Protein AF-A0A496UIC0-F1 (afdb_monomer)

Structure (mmCIF, N/CA/C/O backbone):
data_AF-A0A496UIC0-F1
#
_entry.id   AF-A0A496UIC0-F1
#
loop_
_atom_site.group_PDB
_atom_site.id
_atom_site.type_symbol
_atom_site.label_atom_id
_atom_site.label_alt_id
_atom_site.label_comp_id
_atom_site.label_asym_id
_atom_site.label_entity_id
_atom_site.label_seq_id
_atom_site.pdbx_PDB_ins_code
_atom_site.Cartn_x
_atom_site.Cartn_y
_atom_site.Cartn_z
_atom_site.occupancy
_atom_site.B_iso_or_equiv
_atom_site.auth_seq_id
_atom_site.auth_comp_id
_atom_site.auth_asym_id
_atom_site.auth_atom_id
_atom_site.pdbx_PDB_model_num
ATOM 1 N N . MET A 1 1 ? -69.329 34.089 -49.902 1.00 51.03 1 MET A N 1
ATOM 2 C CA . MET A 1 1 ? -68.877 34.609 -48.592 1.00 51.03 1 MET A CA 1
ATOM 3 C C . MET A 1 1 ? -69.080 33.497 -47.565 1.00 51.03 1 MET A C 1
ATOM 5 O O . MET A 1 1 ? -70.114 33.441 -46.921 1.00 51.03 1 MET A O 1
ATOM 9 N N . ALA A 1 2 ? -68.171 32.518 -47.532 1.00 53.62 2 ALA A N 1
ATOM 10 C CA . ALA A 1 2 ? -68.305 31.305 -46.720 1.00 53.62 2 ALA A CA 1
ATOM 11 C C . ALA A 1 2 ? -66.927 30.652 -46.528 1.00 53.62 2 ALA A C 1
ATOM 13 O O . ALA A 1 2 ? -66.589 29.725 -47.247 1.00 53.62 2 ALA A O 1
ATOM 14 N N . THR A 1 3 ? -66.120 31.168 -45.599 1.00 54.91 3 THR A N 1
ATOM 15 C CA . THR A 1 3 ? -64.857 30.544 -45.150 1.00 54.91 3 THR A CA 1
ATOM 16 C C . THR A 1 3 ? -64.401 31.169 -43.823 1.00 54.91 3 THR A C 1
ATOM 18 O O . THR A 1 3 ? -63.371 31.828 -43.763 1.00 54.91 3 THR A O 1
ATOM 21 N N . LYS A 1 4 ? -65.172 31.020 -42.734 1.00 54.34 4 LYS A N 1
ATOM 22 C CA . LYS A 1 4 ? -64.722 31.419 -41.377 1.00 54.34 4 LYS A CA 1
ATOM 23 C C . LYS A 1 4 ? -65.287 30.543 -40.246 1.00 54.34 4 LYS A C 1
ATOM 25 O O . LYS A 1 4 ? -65.711 31.064 -39.224 1.00 54.34 4 LYS A O 1
ATOM 30 N N . LEU A 1 5 ? -65.296 29.217 -40.403 1.00 53.91 5 LEU A N 1
ATOM 31 C CA . LEU A 1 5 ? -65.715 28.310 -39.314 1.00 53.91 5 LEU A CA 1
ATOM 32 C C . LEU A 1 5 ? -64.767 27.132 -39.026 1.00 53.91 5 LEU A C 1
ATOM 34 O O . LEU A 1 5 ? -64.942 26.475 -38.009 1.00 53.91 5 LEU A O 1
ATOM 38 N N . SER A 1 6 ? -63.718 26.891 -39.824 1.00 56.97 6 SER A N 1
ATOM 39 C CA . SER A 1 6 ? -62.803 25.755 -39.589 1.00 56.97 6 SER A CA 1
ATOM 40 C C . SER A 1 6 ? -61.665 26.037 -38.600 1.00 56.97 6 SER A C 1
ATOM 42 O O . SER A 1 6 ? -61.148 25.107 -37.991 1.00 56.97 6 SER A O 1
ATOM 44 N N . GLY A 1 7 ? -61.280 27.302 -38.399 1.00 52.16 7 GLY A N 1
ATOM 45 C CA . GLY A 1 7 ? -60.163 27.650 -37.510 1.00 52.16 7 GLY A CA 1
ATOM 46 C C . GLY A 1 7 ? -60.488 27.512 -36.020 1.00 52.16 7 GLY A C 1
ATOM 47 O O . GLY A 1 7 ? -59.628 27.126 -35.238 1.00 52.16 7 GLY A O 1
ATOM 48 N N . LEU A 1 8 ? -61.736 27.779 -35.616 1.00 53.50 8 LEU A N 1
ATOM 49 C CA . LEU A 1 8 ? -62.108 27.838 -34.197 1.00 53.50 8 LEU A CA 1
ATOM 50 C C . LEU A 1 8 ? -62.165 26.448 -33.532 1.00 53.50 8 LEU A C 1
ATOM 52 O O . LEU A 1 8 ? -61.865 26.327 -32.348 1.00 53.50 8 LEU A O 1
ATOM 56 N N . MET A 1 9 ? -62.479 25.386 -34.284 1.00 57.47 9 MET A N 1
ATOM 57 C CA . MET A 1 9 ? -62.513 24.018 -33.740 1.00 57.47 9 MET A CA 1
ATOM 58 C C . MET A 1 9 ? -61.119 23.449 -33.440 1.00 57.47 9 MET A C 1
ATOM 60 O O . MET A 1 9 ? -60.984 22.646 -32.520 1.00 57.47 9 MET A O 1
ATOM 64 N N . TRP A 1 10 ? -60.076 23.884 -34.155 1.00 53.62 10 TRP A N 1
ATOM 65 C CA . TRP A 1 10 ? -58.711 23.393 -33.932 1.00 53.62 10 TRP A CA 1
ATOM 66 C C . TRP A 1 10 ? -58.111 23.897 -32.610 1.00 53.62 10 TRP A C 1
ATOM 68 O O . TRP A 1 10 ? -57.453 23.139 -31.899 1.00 53.62 10 TRP A O 1
ATOM 78 N N . PHE A 1 11 ? -58.398 25.144 -32.223 1.00 57.31 11 PHE A N 1
ATOM 79 C CA . PHE A 1 11 ? -57.872 25.716 -30.976 1.00 57.31 11 PHE A CA 1
ATOM 80 C C . PHE A 1 11 ? -58.547 25.156 -29.716 1.00 57.31 11 PHE A C 1
ATOM 82 O O . PHE A 1 11 ? -57.884 24.994 -28.693 1.00 57.31 11 PHE A O 1
ATOM 89 N N . ILE A 1 12 ? -59.833 24.793 -29.787 1.00 62.75 12 ILE A N 1
ATOM 90 C CA . ILE A 1 12 ? -60.550 24.192 -28.648 1.00 62.75 12 ILE A CA 1
ATOM 91 C C . ILE A 1 12 ? -60.023 22.775 -28.357 1.00 62.75 12 ILE A C 1
ATOM 93 O O . ILE A 1 12 ? -59.851 22.410 -27.195 1.00 62.75 12 ILE A O 1
ATOM 97 N N . GLY A 1 13 ? -59.696 21.999 -29.398 1.00 59.41 13 GLY A N 1
ATOM 98 C CA . GLY A 1 13 ? -59.143 20.648 -29.242 1.00 59.41 13 GLY A CA 1
ATOM 99 C C . GLY A 1 13 ? -57.760 20.625 -28.582 1.00 59.41 13 GLY A C 1
ATOM 100 O O . GLY A 1 13 ? -57.528 19.833 -27.670 1.00 59.41 13 GLY A O 1
ATOM 101 N N . ILE A 1 14 ? -56.857 21.528 -28.985 1.00 65.56 14 ILE A N 1
ATOM 102 C CA . ILE A 1 14 ? -55.506 21.619 -28.401 1.00 65.56 14 ILE A CA 1
ATOM 103 C C . ILE A 1 14 ? -55.558 22.162 -26.964 1.00 65.56 14 ILE A C 1
ATOM 105 O O . ILE A 1 14 ? -54.842 21.667 -26.094 1.00 65.56 14 ILE A O 1
ATOM 109 N N . GLY A 1 15 ? -56.444 23.126 -26.685 1.00 58.00 15 GLY A N 1
ATOM 110 C CA . GLY A 1 15 ? -56.617 23.678 -25.338 1.00 58.00 15 GLY A CA 1
ATOM 111 C C . GLY A 1 15 ? -57.068 22.634 -24.309 1.00 58.00 15 GLY A C 1
ATOM 112 O O . GLY A 1 15 ? -56.543 22.599 -23.197 1.00 58.00 15 GLY A O 1
ATOM 113 N N . LEU A 1 16 ? -57.982 21.733 -24.684 1.00 63.59 16 LEU A N 1
ATOM 114 C CA . LEU A 1 16 ? -58.443 20.660 -23.793 1.00 63.59 16 LEU A CA 1
ATOM 115 C C . LEU A 1 16 ? -57.363 19.597 -23.529 1.00 63.59 16 LEU A C 1
ATOM 117 O O . LEU A 1 16 ? -57.276 19.081 -22.416 1.00 63.59 16 LEU A O 1
ATOM 121 N N . LEU A 1 17 ? -56.495 19.320 -24.507 1.00 60.72 17 LEU A N 1
ATOM 122 C CA . LEU A 1 17 ? -55.355 18.410 -24.339 1.00 60.72 17 LEU A CA 1
ATOM 123 C C . LEU A 1 17 ? -54.289 18.972 -23.382 1.00 60.72 17 LEU A C 1
ATOM 125 O O . LEU A 1 17 ? -53.772 18.234 -22.543 1.00 60.72 17 LEU A O 1
ATOM 129 N N . ALA A 1 18 ? -54.009 20.278 -23.445 1.00 60.22 18 ALA A N 1
ATOM 130 C CA . ALA A 1 18 ? -53.047 20.927 -22.551 1.00 60.22 18 ALA A CA 1
ATOM 131 C C . ALA A 1 18 ? -53.530 20.977 -21.087 1.00 60.22 18 ALA A C 1
ATOM 133 O O . ALA A 1 18 ? -52.742 20.757 -20.167 1.00 60.22 18 ALA A O 1
ATOM 134 N N . ILE A 1 19 ? -54.831 21.197 -20.855 1.00 62.75 19 ILE A N 1
ATOM 135 C CA . ILE A 1 19 ? -55.412 21.186 -19.499 1.00 62.75 19 ILE A CA 1
ATOM 136 C C . ILE A 1 19 ? -55.432 19.760 -18.922 1.00 62.75 19 ILE A C 1
ATOM 138 O O . ILE A 1 19 ? -55.142 19.571 -17.741 1.00 62.75 19 ILE A O 1
ATOM 142 N N . GL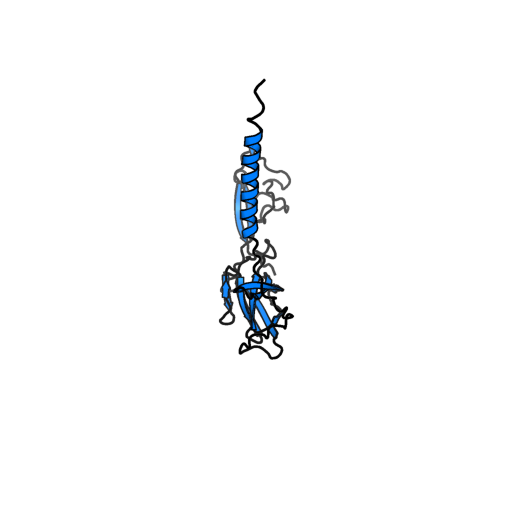Y A 1 20 ? -55.695 18.745 -19.755 1.00 59.03 20 GLY A N 1
ATOM 143 C CA . GLY A 1 20 ? -55.627 17.340 -19.345 1.00 59.03 20 GLY A CA 1
ATOM 144 C C . GLY A 1 20 ? -54.227 16.911 -18.891 1.00 59.03 20 GLY A C 1
ATOM 145 O O . GLY A 1 20 ? -54.098 16.239 -17.870 1.00 59.03 20 GLY A O 1
ATOM 146 N N . MET A 1 21 ? -53.168 17.347 -19.584 1.00 58.75 21 MET A N 1
ATOM 147 C CA . MET A 1 21 ? -51.788 17.018 -19.195 1.00 58.75 21 MET A CA 1
ATOM 148 C C . MET A 1 21 ? -51.336 17.716 -17.901 1.00 58.75 21 MET A C 1
ATOM 150 O O . MET A 1 21 ? -50.620 17.105 -17.108 1.00 58.75 21 MET A O 1
ATOM 154 N N . LEU A 1 22 ? -51.794 18.944 -17.632 1.00 58.38 22 LEU A N 1
ATOM 155 C CA . LEU A 1 22 ? -51.481 19.648 -16.380 1.00 58.38 22 LEU A CA 1
ATOM 156 C C . LEU A 1 22 ? -52.183 19.031 -15.158 1.00 58.38 22 LEU A C 1
ATOM 158 O O . LEU A 1 22 ? -51.602 18.991 -14.074 1.00 58.38 22 LEU A O 1
ATOM 162 N N . ALA A 1 23 ? -53.390 18.481 -15.326 1.00 59.00 23 ALA A N 1
ATOM 163 C CA . ALA A 1 23 ? -54.095 17.790 -14.245 1.00 59.00 23 ALA A CA 1
ATOM 164 C C . ALA A 1 23 ? -53.418 16.466 -13.835 1.00 59.00 23 ALA A C 1
ATOM 166 O O . ALA A 1 23 ? -53.450 16.102 -12.662 1.00 59.00 23 ALA A O 1
ATOM 167 N N . VAL A 1 24 ? -52.760 15.767 -14.771 1.00 58.34 24 VAL A N 1
ATOM 168 C CA . VAL A 1 24 ? -52.028 14.520 -14.472 1.00 58.34 24 VAL A CA 1
ATOM 169 C C . VAL A 1 24 ? -50.704 14.799 -13.745 1.00 58.34 24 VAL A C 1
ATOM 171 O O . VAL A 1 24 ? -50.311 14.016 -12.884 1.00 58.34 24 VAL A O 1
ATOM 174 N N . TRP A 1 25 ? -50.052 15.938 -14.003 1.00 55.66 25 TRP A N 1
ATOM 175 C CA . TRP A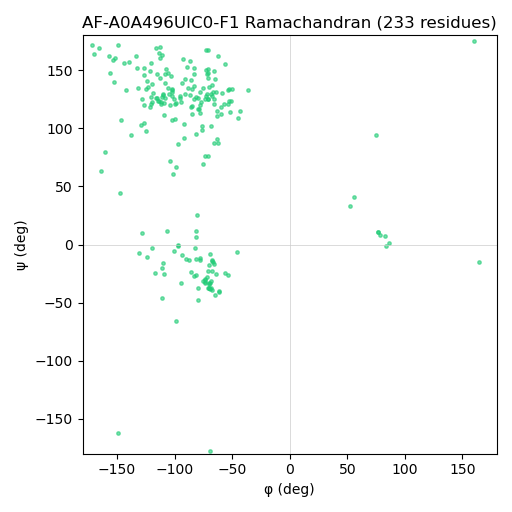 1 25 ? -48.832 16.334 -13.282 1.00 55.66 25 TRP A CA 1
ATOM 176 C C . TRP A 1 25 ? -49.094 16.809 -11.843 1.00 55.66 25 TRP A C 1
ATOM 178 O O . TRP A 1 25 ? -48.269 16.573 -10.963 1.00 55.66 25 TRP A O 1
ATOM 188 N N . GLY A 1 26 ? -50.255 17.414 -11.563 1.00 52.72 26 GLY A N 1
ATOM 189 C CA . GLY A 1 26 ? -50.599 17.896 -10.217 1.00 52.72 26 GLY A CA 1
ATOM 190 C C . GLY A 1 26 ? -50.878 16.799 -9.179 1.00 52.72 26 GLY A C 1
ATOM 191 O O . GLY A 1 26 ? -50.830 17.071 -7.983 1.00 52.72 26 GLY A O 1
ATOM 192 N N . ILE A 1 27 ? -51.149 15.559 -9.604 1.00 55.09 27 ILE A N 1
ATOM 193 C CA . ILE A 1 27 ? -51.498 14.449 -8.693 1.00 55.09 27 ILE A CA 1
ATOM 194 C C . ILE A 1 27 ? -50.249 13.709 -8.169 1.00 55.09 27 ILE A C 1
ATOM 196 O O . ILE A 1 27 ? -50.335 12.999 -7.170 1.00 55.09 27 ILE A O 1
ATOM 200 N N . PHE A 1 28 ? -49.068 13.925 -8.763 1.00 51.38 28 PHE A N 1
ATOM 201 C CA . PHE A 1 28 ? -47.821 13.271 -8.336 1.00 51.38 28 PHE A CA 1
ATOM 202 C C . PHE A 1 28 ? -46.928 14.106 -7.406 1.00 51.38 28 PHE A C 1
ATOM 204 O O . PHE A 1 28 ? -45.918 13.592 -6.934 1.00 51.38 28 PHE A O 1
ATOM 211 N N . ILE A 1 29 ? -47.313 15.337 -7.049 1.00 53.34 29 ILE A N 1
ATOM 212 C CA . ILE A 1 29 ? -46.628 16.120 -6.004 1.00 53.34 29 ILE A CA 1
ATOM 213 C C . ILE A 1 29 ? -47.440 16.039 -4.709 1.00 53.34 29 ILE A C 1
ATOM 215 O O . ILE A 1 29 ? -47.943 17.027 -4.181 1.00 53.34 29 ILE A O 1
ATOM 219 N N . LYS A 1 30 ? -47.613 14.822 -4.196 1.00 48.22 30 LYS A N 1
ATOM 220 C CA . LYS A 1 30 ? -47.858 14.651 -2.768 1.00 48.22 30 LYS A CA 1
ATOM 221 C C . LYS A 1 30 ? -46.479 14.463 -2.161 1.00 48.22 30 LYS A C 1
ATOM 223 O O . LYS A 1 30 ? -45.957 13.351 -2.166 1.00 48.22 30 LYS A O 1
ATOM 228 N N . GLU A 1 31 ? -45.859 15.565 -1.739 1.00 56.38 31 GLU A N 1
ATOM 229 C CA . GLU A 1 31 ? -44.641 15.484 -0.938 1.00 56.38 31 GLU A CA 1
ATOM 230 C C . GLU A 1 31 ? -44.932 14.525 0.223 1.00 56.38 31 GLU A C 1
ATOM 232 O O . GLU A 1 31 ? -45.936 14.713 0.926 1.00 56.38 31 GLU A O 1
ATOM 237 N N . PRO A 1 32 ? -44.150 13.446 0.405 1.00 51.81 32 PRO A N 1
ATOM 238 C CA . PRO A 1 32 ? -44.263 12.678 1.625 1.00 51.81 32 PRO A CA 1
ATOM 239 C C . PRO A 1 32 ? -44.002 13.663 2.760 1.00 51.81 32 PRO A C 1
ATOM 241 O O . PRO A 1 32 ? -42.953 14.303 2.799 1.00 51.81 32 PRO A O 1
ATOM 244 N N . SER A 1 33 ? -44.969 13.823 3.664 1.00 50.62 33 SER A N 1
ATOM 245 C CA . SER A 1 33 ? -44.723 14.502 4.927 1.00 50.62 33 SER A CA 1
ATOM 246 C C . SER A 1 33 ? -43.706 13.648 5.670 1.00 50.62 33 SER A C 1
ATOM 248 O O . SER A 1 33 ? -44.069 12.680 6.344 1.00 50.62 33 SER A O 1
ATOM 250 N N . VAL A 1 34 ? -42.426 13.946 5.466 1.00 51.75 34 VAL A N 1
ATOM 251 C CA . VAL A 1 34 ? -41.350 13.374 6.258 1.00 51.75 34 VAL A CA 1
ATOM 252 C C . VAL A 1 34 ? -41.660 13.815 7.687 1.00 51.75 34 VAL A C 1
ATOM 254 O O . VAL A 1 34 ? -41.785 15.023 7.922 1.00 51.75 34 VAL A O 1
ATOM 257 N N . PRO A 1 35 ? -41.905 12.885 8.627 1.00 55.72 35 PRO A N 1
ATOM 258 C CA . PRO A 1 35 ? -42.069 13.265 10.021 1.00 55.72 35 PRO A CA 1
ATOM 259 C C . PRO A 1 35 ? -40.842 14.086 10.399 1.00 55.72 35 PRO A C 1
ATOM 261 O O . PRO A 1 35 ? -39.732 13.707 10.030 1.00 55.72 35 PRO A O 1
ATOM 264 N N . ALA A 1 36 ? -41.057 15.230 11.053 1.00 49.00 36 ALA A N 1
ATOM 265 C CA . ALA A 1 36 ? -39.981 16.110 11.483 1.00 49.00 36 ALA A CA 1
ATOM 266 C C . ALA A 1 36 ? -38.885 15.256 12.127 1.00 49.00 36 ALA A C 1
ATOM 268 O O . ALA A 1 36 ? -39.097 14.676 13.195 1.00 49.00 36 ALA A O 1
ATOM 269 N N . GLN A 1 37 ? -37.752 15.119 11.434 1.00 42.62 37 GLN A N 1
ATOM 270 C CA . GLN A 1 37 ? -36.590 14.481 12.013 1.00 42.62 37 GLN A CA 1
ATOM 271 C C . GLN A 1 37 ? -36.199 15.373 13.178 1.00 42.62 37 GLN A C 1
ATOM 273 O O . GLN A 1 37 ? -35.885 16.553 13.009 1.00 42.62 37 GLN A O 1
ATOM 278 N N . VAL A 1 38 ? -36.312 14.816 14.380 1.00 40.22 38 VAL A N 1
ATOM 279 C CA . VAL A 1 38 ? -35.649 15.366 15.548 1.00 40.22 38 VAL A CA 1
ATOM 280 C C . VAL A 1 38 ? -34.196 15.519 15.123 1.00 40.22 38 VAL A C 1
ATOM 282 O O . VAL A 1 38 ? -33.546 14.526 14.809 1.00 40.22 38 VAL A O 1
ATOM 285 N N . ILE A 1 39 ? -33.710 16.758 15.043 1.00 40.47 39 ILE A N 1
ATOM 286 C CA . ILE A 1 39 ? -32.279 17.018 14.941 1.00 40.47 39 ILE A CA 1
ATOM 287 C C . ILE A 1 39 ? -31.719 16.545 16.277 1.00 40.47 39 ILE A C 1
ATOM 289 O O . ILE A 1 39 ? -31.668 17.295 17.251 1.00 40.47 39 ILE A O 1
ATOM 293 N N . VAL A 1 40 ? -31.388 15.258 16.349 1.00 43.66 40 VAL A N 1
ATOM 294 C CA . VAL A 1 40 ? -30.496 14.753 17.373 1.00 43.66 40 VAL A CA 1
ATOM 295 C C . VAL A 1 40 ? -29.166 15.377 16.991 1.00 43.66 40 VAL A C 1
ATOM 297 O O . VAL A 1 40 ? -28.538 15.007 16.002 1.00 43.66 40 VAL A O 1
ATOM 300 N N . GLN A 1 41 ? -28.815 16.437 17.718 1.00 47.38 41 GLN A N 1
ATOM 301 C CA . GLN A 1 41 ? -27.452 16.941 17.814 1.00 47.38 41 GLN A CA 1
ATOM 302 C C . GLN A 1 41 ? -26.512 15.729 17.795 1.00 47.38 41 GLN A C 1
ATOM 304 O O . GLN A 1 41 ? -26.835 14.778 18.507 1.00 47.38 41 GLN A O 1
ATOM 309 N N . PRO A 1 42 ? -25.425 15.709 17.000 1.00 46.81 42 PRO A N 1
ATOM 310 C CA . PRO A 1 42 ? -24.505 14.581 16.973 1.00 46.81 42 PRO A CA 1
ATOM 311 C C . PRO A 1 42 ? -23.893 14.442 18.369 1.00 46.81 42 PRO A C 1
ATOM 313 O O . PRO A 1 42 ? -22.885 15.057 18.704 1.00 46.81 42 PRO A O 1
ATOM 316 N N . GLY A 1 43 ? -24.583 13.698 19.227 1.00 42.59 43 GLY A N 1
ATOM 317 C CA . GLY A 1 43 ? -24.011 13.090 20.398 1.00 42.59 43 GLY A CA 1
ATOM 318 C C . GLY A 1 43 ? -23.041 12.085 19.831 1.00 42.59 43 GLY A C 1
ATOM 319 O O . GLY A 1 43 ? -23.448 11.254 19.016 1.00 42.59 43 GLY A O 1
ATOM 320 N N . GLY A 1 44 ? -21.765 12.238 20.187 1.00 42.41 44 GLY A N 1
ATOM 321 C CA . GLY A 1 44 ? -20.750 11.242 19.887 1.00 42.41 44 GLY A CA 1
ATOM 322 C C . GLY A 1 44 ? -21.353 9.881 20.181 1.00 42.41 44 GLY A C 1
ATOM 323 O O . GLY A 1 44 ? -21.786 9.638 21.309 1.00 42.41 44 GLY A O 1
ATOM 324 N N . GLY A 1 45 ? -21.511 9.072 19.133 1.00 40.84 45 GLY A N 1
ATOM 325 C CA . GLY A 1 45 ? -21.992 7.715 19.297 1.00 40.84 45 GLY A CA 1
ATOM 326 C C . GLY A 1 45 ? -21.102 7.072 20.345 1.00 40.84 45 GLY A C 1
ATOM 327 O O . GLY A 1 45 ? -19.878 7.117 20.210 1.00 40.84 45 GLY A O 1
ATOM 328 N N . GLU A 1 46 ? -21.702 6.569 21.424 1.00 46.31 46 GLU A N 1
ATOM 329 C CA . GLU A 1 46 ? -20.961 5.748 22.370 1.00 46.31 46 GLU A CA 1
ATOM 330 C C . GLU A 1 46 ? -20.315 4.634 21.551 1.00 46.31 46 GLU A C 1
ATOM 332 O O . GLU A 1 46 ? -21.005 3.908 20.826 1.00 46.31 46 GLU A O 1
ATOM 337 N N . ALA A 1 47 ? -18.981 4.572 21.604 1.00 50.22 47 ALA A N 1
ATOM 338 C CA . ALA A 1 47 ? -18.233 3.497 20.985 1.00 50.22 47 ALA A CA 1
ATOM 339 C C . ALA A 1 47 ? -18.872 2.176 21.442 1.00 50.22 47 ALA A C 1
ATOM 341 O O . ALA A 1 47 ? -19.193 2.039 22.631 1.00 50.22 47 ALA A O 1
ATOM 342 N N . PRO A 1 48 ? -19.127 1.221 20.532 1.00 51.62 48 PRO A N 1
ATOM 343 C CA . PRO A 1 48 ? -19.628 -0.078 20.949 1.00 51.62 48 PRO A CA 1
ATOM 344 C C . PRO A 1 48 ? -18.675 -0.616 22.019 1.00 51.62 48 PRO A C 1
ATOM 346 O O . PRO A 1 48 ? -17.459 -0.510 21.872 1.00 51.62 48 PRO A O 1
ATOM 349 N N . SER A 1 49 ? -19.212 -1.136 23.126 1.00 46.62 49 SER A N 1
ATOM 350 C CA . SER A 1 49 ? -18.399 -1.675 24.218 1.00 46.62 49 SER A CA 1
ATOM 351 C C . SER A 1 49 ? -17.750 -2.983 23.760 1.00 46.62 49 SER A C 1
ATOM 353 O O . SER A 1 49 ? -18.231 -4.076 24.073 1.00 46.62 49 SER A O 1
ATOM 355 N N . VAL A 1 50 ? -16.710 -2.875 22.938 1.00 59.97 50 VAL A N 1
ATOM 356 C CA . VAL A 1 50 ? -15.928 -4.013 22.481 1.00 59.97 50 VAL A CA 1
ATOM 357 C C . VAL A 1 50 ? -14.999 -4.415 23.618 1.00 59.97 50 VAL A C 1
ATOM 359 O O . VAL A 1 50 ? -14.377 -3.584 24.282 1.00 59.97 50 VAL A O 1
ATOM 362 N N . LEU A 1 51 ? -14.998 -5.711 23.909 1.00 63.22 51 LEU A N 1
ATOM 363 C CA . LEU A 1 51 ? -14.333 -6.318 25.052 1.00 63.22 51 LEU A CA 1
ATOM 364 C C . LEU A 1 51 ? -12.812 -6.339 24.804 1.00 63.22 51 LEU A C 1
ATOM 366 O O . LEU A 1 51 ? -12.262 -7.371 24.451 1.00 63.22 51 LEU A O 1
ATOM 370 N N . GLY A 1 52 ? -12.151 -5.190 24.948 1.00 76.12 52 GLY A N 1
ATOM 371 C CA . GLY A 1 52 ? -10.724 -5.023 24.633 1.00 76.12 52 GLY A CA 1
ATOM 372 C C . GLY A 1 52 ? -10.267 -3.565 24.509 1.00 76.12 52 GLY A C 1
ATOM 373 O O . GLY A 1 52 ? -9.072 -3.287 24.637 1.00 76.12 52 GLY A O 1
ATOM 374 N N . CYS A 1 53 ? -11.213 -2.629 24.381 1.00 84.94 53 CYS A N 1
ATOM 375 C CA . CYS A 1 53 ? -10.896 -1.212 24.286 1.00 84.94 53 CYS A CA 1
ATOM 376 C C . CYS A 1 53 ? -10.372 -0.613 25.602 1.00 84.94 53 CYS A C 1
ATOM 378 O O . CYS A 1 53 ? -10.960 -0.843 26.668 1.00 84.94 53 CYS A O 1
ATOM 380 N N . PRO A 1 54 ? -9.303 0.200 25.541 1.00 85.81 54 PRO A N 1
ATOM 381 C CA . PRO A 1 54 ? -8.868 1.042 26.648 1.00 85.81 54 PRO A CA 1
ATOM 382 C C . PRO A 1 54 ? -9.955 1.993 27.155 1.00 85.81 54 PRO A C 1
ATOM 384 O O . PRO A 1 54 ? -10.871 2.383 26.435 1.00 85.81 54 PRO A O 1
ATOM 387 N N . THR A 1 55 ? -9.840 2.398 28.420 1.00 85.31 55 THR A N 1
ATOM 388 C CA . THR A 1 55 ? -10.797 3.308 29.074 1.00 85.31 55 THR A CA 1
ATOM 389 C C . THR A 1 55 ? -10.805 4.730 28.521 1.00 85.31 55 THR A C 1
ATOM 391 O O . THR A 1 55 ? -11.790 5.433 28.726 1.00 85.31 55 THR A O 1
ATOM 394 N N . ASP A 1 56 ? -9.723 5.173 27.881 1.00 85.94 56 ASP A N 1
ATOM 395 C CA . ASP A 1 56 ? -9.674 6.450 27.157 1.00 85.94 56 ASP A CA 1
ATOM 396 C C . ASP A 1 56 ? -10.353 6.366 25.781 1.00 85.94 56 ASP A C 1
ATOM 398 O O . ASP A 1 56 ? -10.694 7.402 25.220 1.00 85.94 56 ASP A O 1
ATOM 402 N N . GLY A 1 57 ? -10.645 5.151 25.301 1.00 87.19 57 GLY A N 1
ATOM 403 C CA . GLY A 1 57 ? -11.272 4.903 24.009 1.00 87.19 57 GLY A CA 1
ATOM 404 C C . GLY A 1 57 ? -10.290 4.908 22.841 1.00 87.19 57 GLY A C 1
ATOM 405 O O . GLY A 1 57 ? -10.743 4.802 21.706 1.00 87.19 57 GLY A O 1
ATOM 406 N N . ASP A 1 58 ? -8.985 4.984 23.104 1.00 92.06 58 ASP A N 1
ATOM 407 C CA . ASP A 1 58 ? -7.953 5.114 22.079 1.00 92.06 58 ASP A CA 1
ATOM 408 C C . ASP A 1 58 ? -7.228 3.783 21.836 1.00 92.06 58 ASP A C 1
ATOM 410 O O . ASP A 1 58 ? -6.956 3.008 22.752 1.00 92.06 58 ASP A O 1
ATOM 414 N N . THR A 1 59 ? -6.851 3.545 20.585 1.00 92.81 59 THR A N 1
ATOM 415 C CA . THR A 1 59 ? -6.045 2.406 20.143 1.00 92.81 59 THR A CA 1
ATOM 416 C C . THR A 1 59 ? -4.799 2.912 19.431 1.00 92.81 59 THR A C 1
ATOM 418 O O . THR A 1 59 ? -4.867 3.804 18.583 1.00 92.81 59 THR A O 1
ATOM 421 N N . SER A 1 60 ? -3.643 2.323 19.743 1.00 93.69 60 SER A N 1
ATOM 422 C CA . SER A 1 60 ? -2.414 2.571 18.989 1.00 93.69 60 SER A CA 1
ATOM 423 C C . SER A 1 60 ? -2.338 1.636 17.781 1.00 93.69 60 SER A C 1
ATOM 425 O O . SER A 1 60 ? -2.291 0.427 17.965 1.00 93.69 60 SER A O 1
ATOM 427 N N . LEU A 1 61 ? -2.311 2.169 16.559 1.00 93.12 61 LEU A N 1
ATOM 428 C CA . LEU A 1 61 ? -2.230 1.397 15.316 1.00 93.12 61 LEU A CA 1
ATOM 429 C C . LEU A 1 61 ? -0.840 1.492 14.684 1.00 93.12 61 LEU A C 1
ATOM 431 O O . LEU A 1 61 ? -0.308 2.587 14.493 1.00 93.12 61 LEU A O 1
ATOM 435 N N . LYS A 1 62 ? -0.308 0.346 14.260 1.00 92.25 62 LYS A N 1
ATOM 436 C CA . LYS A 1 62 ? 0.808 0.216 13.319 1.00 92.25 62 LYS A CA 1
ATOM 437 C C . LYS A 1 62 ? 0.392 -0.665 12.147 1.00 92.25 62 LYS A C 1
ATOM 439 O O . LYS A 1 62 ? -0.191 -1.728 12.352 1.00 92.25 62 LYS A O 1
ATOM 444 N N . ILE A 1 63 ? 0.706 -0.219 10.936 1.00 89.50 63 ILE A N 1
ATOM 445 C CA . ILE A 1 63 ? 0.554 -1.000 9.709 1.00 89.50 63 ILE A CA 1
ATOM 446 C C . ILE A 1 63 ? 1.942 -1.102 9.089 1.00 89.50 63 ILE A C 1
ATOM 448 O O . ILE A 1 63 ? 2.534 -0.068 8.814 1.00 89.50 63 ILE A O 1
ATOM 452 N N . ASP A 1 64 ? 2.426 -2.327 8.916 1.00 87.56 64 ASP A N 1
ATOM 453 C CA . ASP A 1 64 ? 3.695 -2.673 8.270 1.00 87.56 64 ASP A CA 1
ATOM 454 C C . ASP A 1 64 ? 3.387 -3.351 6.930 1.00 87.56 64 ASP A C 1
ATOM 456 O O . ASP A 1 64 ? 2.566 -4.277 6.863 1.00 87.56 64 ASP A O 1
ATOM 460 N N . VAL A 1 65 ? 4.013 -2.892 5.853 1.00 83.88 65 VAL A N 1
ATOM 461 C CA . VAL A 1 65 ? 3.829 -3.427 4.506 1.00 83.88 65 VAL A CA 1
ATOM 462 C C . VAL A 1 65 ? 5.072 -4.188 4.077 1.00 83.88 65 VAL A C 1
ATOM 464 O O . VAL A 1 65 ? 6.188 -3.677 4.085 1.00 83.88 65 VAL A O 1
ATOM 467 N N . LYS A 1 66 ? 4.871 -5.439 3.660 1.00 82.06 66 LYS A N 1
ATOM 468 C CA . LYS A 1 66 ? 5.949 -6.306 3.181 1.00 82.06 66 LYS A CA 1
ATOM 469 C C . LYS A 1 66 ? 5.708 -6.765 1.764 1.00 82.06 66 LYS A C 1
ATOM 471 O O . LYS A 1 66 ? 4.566 -7.001 1.355 1.00 82.06 66 LYS A O 1
ATOM 476 N N . ASN A 1 67 ? 6.805 -6.984 1.051 1.00 78.31 67 ASN A N 1
ATOM 477 C CA . ASN A 1 67 ? 6.767 -7.591 -0.267 1.00 78.31 67 ASN A CA 1
ATOM 478 C C . ASN A 1 67 ? 6.217 -9.017 -0.177 1.00 78.31 67 ASN A C 1
ATOM 480 O O . ASN A 1 67 ? 6.868 -9.919 0.351 1.00 78.31 67 ASN A O 1
ATOM 484 N N . SER A 1 68 ? 5.012 -9.237 -0.709 1.00 76.31 68 SER A N 1
ATOM 485 C CA . SER A 1 68 ? 4.364 -10.552 -0.661 1.00 76.31 68 SER A CA 1
ATOM 486 C C . SER A 1 68 ? 5.068 -11.611 -1.514 1.00 76.31 68 SER A C 1
ATOM 488 O O . SER A 1 68 ? 4.806 -12.797 -1.330 1.00 76.31 68 SER A O 1
ATOM 490 N N . PHE A 1 69 ? 5.978 -11.218 -2.411 1.00 72.00 69 PHE A N 1
ATOM 491 C CA . PHE A 1 69 ? 6.798 -12.151 -3.186 1.00 72.00 69 PHE A CA 1
ATOM 492 C C . PHE A 1 69 ? 8.125 -12.514 -2.514 1.00 72.00 69 PHE A C 1
ATOM 494 O O . PHE A 1 69 ? 8.772 -13.476 -2.934 1.00 72.00 69 PHE A O 1
ATOM 501 N N . ASN A 1 70 ? 8.527 -11.792 -1.467 1.00 65.56 70 ASN A N 1
ATOM 502 C CA . ASN A 1 70 ? 9.758 -12.050 -0.731 1.00 65.56 70 ASN A CA 1
ATOM 503 C C . ASN A 1 70 ? 9.444 -12.729 0.611 1.00 65.56 70 ASN A C 1
ATOM 505 O O . ASN A 1 70 ? 9.555 -12.144 1.681 1.00 65.56 70 ASN A O 1
ATOM 509 N N . GLU A 1 71 ? 9.039 -14.001 0.568 1.00 51.50 71 GLU A N 1
ATOM 510 C CA . GLU A 1 71 ? 8.635 -14.756 1.769 1.00 51.50 71 GLU A CA 1
ATOM 511 C C . GLU A 1 71 ? 9.794 -15.018 2.760 1.00 51.50 71 GLU A C 1
ATOM 513 O O . GLU A 1 71 ? 9.562 -15.388 3.912 1.00 51.50 71 GLU A O 1
ATOM 518 N N . SER A 1 72 ? 11.050 -14.837 2.330 1.00 54.75 72 SER A N 1
ATOM 519 C CA . SER A 1 72 ? 12.262 -15.142 3.111 1.00 54.75 72 SER A CA 1
ATOM 520 C C . SER A 1 72 ? 13.059 -13.922 3.584 1.00 54.75 72 SER A C 1
ATOM 522 O O . SER A 1 72 ? 13.913 -14.060 4.462 1.00 54.75 72 SER A O 1
ATOM 524 N N . GLY A 1 73 ? 12.807 -12.743 3.012 1.00 53.19 73 GLY A N 1
ATOM 525 C CA . GLY A 1 73 ? 13.446 -11.481 3.367 1.00 53.19 73 GLY A CA 1
ATOM 526 C C . GLY A 1 73 ? 12.378 -10.497 3.816 1.00 53.19 73 GLY A C 1
ATOM 527 O O . GLY A 1 73 ? 11.405 -10.283 3.108 1.00 53.19 73 GLY A O 1
ATOM 528 N N . SER A 1 74 ? 12.528 -9.906 5.001 1.00 54.56 74 SER A N 1
ATOM 529 C CA . SER A 1 74 ? 11.622 -8.844 5.453 1.00 54.56 74 SER A CA 1
ATOM 530 C C . SER A 1 74 ? 11.973 -7.552 4.709 1.00 54.56 74 SER A C 1
ATOM 532 O O . SER A 1 74 ? 12.556 -6.643 5.286 1.00 54.56 74 SER A O 1
ATOM 534 N N . GLU A 1 75 ? 11.693 -7.526 3.411 1.00 62.44 75 GLU A N 1
ATOM 535 C CA . GLU A 1 75 ? 11.792 -6.345 2.562 1.00 62.44 75 GLU A CA 1
ATOM 536 C C . GLU A 1 75 ? 10.513 -5.534 2.773 1.00 62.44 75 GLU A C 1
ATOM 538 O O . GLU A 1 75 ? 9.441 -5.865 2.253 1.00 62.44 75 GLU A O 1
ATOM 543 N N . GLY A 1 76 ? 10.616 -4.566 3.683 1.00 61.47 76 GLY A N 1
ATOM 544 C CA . GLY A 1 76 ? 9.621 -3.513 3.827 1.00 61.47 76 GLY A CA 1
ATOM 545 C C . GLY A 1 76 ? 9.906 -2.422 2.805 1.00 61.47 76 GLY A C 1
ATOM 546 O O . GLY A 1 76 ? 11.068 -2.173 2.491 1.00 61.47 76 GLY A O 1
ATOM 547 N N . PHE A 1 77 ? 8.855 -1.782 2.312 1.00 67.06 77 PHE A N 1
ATOM 548 C CA . PHE A 1 77 ? 8.950 -0.658 1.388 1.00 67.06 77 PHE A CA 1
ATOM 549 C C . PHE A 1 77 ? 7.908 0.395 1.752 1.00 67.06 77 PHE A C 1
ATOM 551 O O . PHE A 1 77 ? 6.914 0.106 2.423 1.00 67.06 77 PHE A O 1
ATOM 558 N N . ASP A 1 78 ? 8.161 1.632 1.338 1.00 73.62 78 ASP A N 1
ATOM 559 C CA . ASP A 1 78 ? 7.386 2.773 1.800 1.00 73.62 78 ASP A CA 1
ATOM 560 C C . ASP A 1 78 ? 6.036 2.841 1.068 1.00 73.62 78 ASP A C 1
ATOM 562 O O . ASP A 1 78 ? 5.972 3.124 -0.125 1.00 73.62 78 ASP A O 1
ATOM 566 N N . VAL A 1 79 ? 4.928 2.635 1.784 1.00 77.88 79 VAL A N 1
ATOM 567 C CA . VAL A 1 79 ? 3.575 2.759 1.220 1.00 77.88 79 VAL A CA 1
ATOM 568 C C . VAL A 1 79 ? 2.837 3.903 1.879 1.00 77.88 79 VAL A C 1
ATOM 570 O O . VAL A 1 79 ? 2.649 3.943 3.093 1.00 77.88 79 VAL A O 1
ATOM 573 N N . THR A 1 80 ? 2.325 4.821 1.063 1.00 83.94 80 THR A N 1
ATOM 574 C CA . THR A 1 80 ? 1.371 5.822 1.542 1.00 83.94 80 THR A CA 1
ATOM 575 C C . THR A 1 80 ? -0.052 5.335 1.316 1.00 83.94 80 THR A C 1
ATOM 577 O O . THR A 1 80 ? -0.382 4.786 0.273 1.00 83.94 80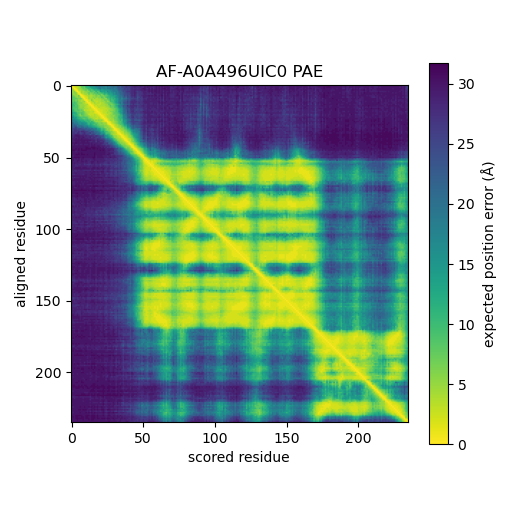 THR A O 1
ATOM 580 N N . GLY A 1 81 ? -0.934 5.556 2.279 1.00 85.38 81 GLY A N 1
ATOM 581 C CA . GLY A 1 81 ? -2.354 5.274 2.139 1.00 85.38 81 GLY A CA 1
ATOM 582 C C . GLY A 1 81 ? -3.215 6.221 2.956 1.00 85.38 81 GLY A C 1
ATOM 583 O O . GLY A 1 81 ? -2.729 7.000 3.777 1.00 85.38 81 GLY A O 1
ATOM 584 N N . TYR A 1 82 ? -4.520 6.135 2.739 1.00 90.25 82 TYR A N 1
ATOM 585 C CA . TYR A 1 82 ? -5.516 6.896 3.479 1.00 90.25 82 TYR A CA 1
ATOM 586 C C . TYR A 1 82 ? -6.324 5.966 4.373 1.00 90.25 82 TYR A C 1
ATOM 588 O O . TYR A 1 82 ? -6.893 4.972 3.911 1.00 90.25 82 TYR A O 1
ATOM 596 N N . LEU A 1 83 ? -6.377 6.307 5.657 1.00 94.19 83 LEU A N 1
ATOM 597 C CA . LEU A 1 83 ? -7.188 5.627 6.649 1.00 94.19 83 LEU A CA 1
ATOM 598 C C . LEU A 1 83 ? -8.563 6.293 6.734 1.00 94.19 83 LEU A C 1
ATOM 600 O O . LEU A 1 83 ? -8.678 7.510 6.907 1.00 94.19 83 LEU A O 1
ATOM 604 N N . TYR A 1 84 ? -9.605 5.474 6.651 1.00 95.50 84 TYR A N 1
ATOM 605 C CA . TYR A 1 84 ? -10.994 5.883 6.783 1.00 95.50 84 TYR A CA 1
ATOM 606 C C . TYR A 1 84 ? -11.687 5.095 7.884 1.00 95.50 84 TYR A C 1
ATOM 608 O O . TYR A 1 84 ? -11.521 3.882 7.983 1.00 95.50 84 TYR A O 1
ATOM 616 N N . LYS A 1 85 ? -12.541 5.765 8.647 1.00 95.12 85 LYS A N 1
ATOM 617 C CA . LYS A 1 85 ? -13.485 5.156 9.579 1.00 95.12 85 LYS A CA 1
ATOM 618 C C . LYS A 1 85 ? -14.766 4.794 8.825 1.00 95.12 85 LYS A C 1
ATOM 620 O O . LYS A 1 85 ? -15.329 5.630 8.116 1.00 95.12 85 LYS A O 1
ATOM 625 N N . LYS A 1 86 ? -15.233 3.550 8.946 1.00 93.56 86 LYS A N 1
ATOM 626 C CA . LYS A 1 86 ? -16.529 3.114 8.408 1.00 93.56 86 LYS A CA 1
ATOM 627 C C . LYS A 1 86 ? -17.641 3.596 9.326 1.00 93.56 86 LYS A C 1
ATOM 629 O O . LYS A 1 86 ? -17.722 3.191 10.484 1.00 93.56 86 LYS A O 1
ATOM 634 N N . VAL A 1 87 ? -18.542 4.400 8.777 1.00 90.69 87 VAL A N 1
ATOM 635 C CA . VAL A 1 87 ? -19.722 4.896 9.481 1.00 90.69 87 VAL A CA 1
ATOM 636 C C . VAL A 1 87 ? -20.958 4.262 8.854 1.00 90.69 87 VAL A C 1
ATOM 638 O O . VAL A 1 87 ? -21.182 4.346 7.645 1.00 90.69 87 VAL A O 1
ATOM 641 N N . SER A 1 88 ? -21.749 3.575 9.675 1.00 86.31 88 SER A N 1
ATOM 642 C CA . SER A 1 88 ? -23.041 3.040 9.243 1.00 86.31 88 SER A CA 1
ATOM 643 C C . SER A 1 88 ? -24.071 4.163 9.258 1.00 86.31 88 SER A C 1
ATOM 645 O O . SER A 1 88 ? -24.259 4.821 10.278 1.00 86.31 88 SER A O 1
ATOM 647 N N . ASN A 1 89 ? -24.748 4.380 8.137 1.00 83.12 89 ASN A N 1
ATOM 648 C CA . ASN A 1 89 ? -25.798 5.384 8.022 1.00 83.12 89 ASN A CA 1
ATOM 649 C C . ASN A 1 89 ? -27.150 4.769 8.410 1.00 83.12 89 ASN A C 1
ATOM 651 O O . ASN A 1 89 ? -27.386 3.584 8.175 1.00 83.12 89 ASN A O 1
ATOM 655 N N . GLU A 1 90 ? -28.084 5.586 8.903 1.00 78.19 90 GLU A N 1
ATOM 656 C CA . GLU A 1 90 ? -29.431 5.141 9.315 1.00 78.19 90 GLU A CA 1
ATOM 657 C C . GLU A 1 90 ? -30.213 4.416 8.201 1.00 78.19 90 GLU A C 1
ATOM 659 O O . GLU A 1 90 ? -31.074 3.585 8.473 1.00 78.19 90 GLU A O 1
ATOM 664 N N . ALA A 1 91 ? -29.883 4.686 6.934 1.00 80.12 91 ALA A N 1
ATOM 665 C CA . ALA A 1 91 ? -30.464 4.025 5.765 1.00 80.12 91 ALA A CA 1
ATOM 666 C C . ALA A 1 91 ? -29.839 2.649 5.435 1.00 80.12 91 ALA A C 1
ATOM 668 O O . ALA A 1 91 ? -30.127 2.089 4.379 1.00 80.12 91 ALA A O 1
ATOM 669 N N . GLY A 1 92 ? -28.951 2.120 6.284 1.00 76.50 92 GLY A N 1
ATOM 670 C CA . GLY A 1 92 ? -28.240 0.855 6.058 1.00 76.50 92 GLY A CA 1
ATOM 671 C C . GLY A 1 92 ? -27.089 0.941 5.048 1.00 76.50 92 GLY A C 1
ATOM 672 O O . GLY A 1 92 ? -26.565 -0.087 4.628 1.00 76.50 92 GLY A O 1
ATOM 673 N N . GLY A 1 93 ? -26.699 2.153 4.640 1.00 80.12 93 GLY A N 1
ATOM 674 C CA . GLY A 1 93 ? -25.526 2.388 3.795 1.00 80.12 93 GLY A CA 1
ATOM 675 C C . GLY A 1 93 ? -24.243 2.532 4.614 1.00 80.12 93 GLY A C 1
ATOM 676 O O . GLY A 1 93 ? -24.289 2.900 5.784 1.00 80.12 93 GLY A O 1
ATOM 677 N N . THR A 1 94 ? -23.092 2.296 3.989 1.00 87.50 94 THR A N 1
ATOM 678 C CA . THR A 1 94 ? -21.775 2.566 4.586 1.00 87.50 94 THR A CA 1
ATOM 679 C C . THR A 1 94 ? -21.205 3.850 3.997 1.00 87.50 94 THR A C 1
ATOM 681 O O . THR A 1 94 ? -21.129 3.992 2.777 1.00 87.50 94 THR A O 1
ATOM 684 N N . SER A 1 95 ? -20.801 4.780 4.857 1.00 88.50 95 SER A N 1
ATOM 685 C CA . SER A 1 95 ? -19.987 5.936 4.491 1.00 88.50 95 SER A CA 1
ATOM 686 C C . SER A 1 95 ? -18.579 5.813 5.080 1.00 88.50 95 SER A C 1
ATOM 688 O O . SER A 1 95 ? -18.322 4.982 5.954 1.00 88.50 95 SER A O 1
ATOM 690 N N . PHE A 1 96 ? -17.650 6.602 4.544 1.00 91.75 96 PHE A N 1
ATOM 691 C CA . PHE A 1 96 ? -16.248 6.607 4.946 1.00 91.75 96 PHE A CA 1
ATOM 692 C C . PHE A 1 96 ? -15.876 8.011 5.410 1.00 91.75 96 PHE A C 1
ATOM 694 O O . PHE A 1 96 ? -15.934 8.956 4.623 1.00 91.75 96 PHE A O 1
ATOM 701 N N . GLU A 1 97 ? -15.489 8.139 6.672 1.00 93.50 97 GLU A N 1
ATOM 702 C CA . GLU A 1 97 ? -14.955 9.374 7.236 1.00 93.50 97 GLU A CA 1
ATOM 703 C C . GLU A 1 97 ? -13.429 9.324 7.169 1.00 93.50 97 GLU A C 1
ATOM 705 O O . GLU A 1 97 ? -12.816 8.355 7.610 1.00 93.50 97 GLU A O 1
ATOM 710 N N . TYR A 1 98 ? -12.809 10.336 6.565 1.00 90.69 98 TYR A N 1
ATOM 711 C CA . TYR A 1 98 ? -11.352 10.419 6.495 1.00 90.69 98 TYR A CA 1
ATOM 712 C C . TYR A 1 98 ? -10.768 10.666 7.885 1.00 90.69 98 TYR A C 1
ATOM 714 O O . TYR A 1 98 ? -11.184 11.599 8.566 1.00 90.69 98 TYR A O 1
ATOM 722 N N . VAL A 1 99 ? -9.786 9.852 8.269 1.00 92.25 99 VAL A N 1
ATOM 723 C CA . VAL A 1 99 ? -9.079 9.978 9.548 1.00 92.25 99 VAL A CA 1
ATOM 724 C C . VAL A 1 99 ? -7.760 10.700 9.305 1.00 92.25 99 VAL A C 1
ATOM 726 O O . VAL A 1 99 ? -7.571 11.831 9.744 1.00 92.25 99 VAL A O 1
ATOM 729 N N . GLN A 1 100 ? -6.858 10.060 8.556 1.00 90.31 100 GLN A N 1
ATOM 730 C CA . GLN A 1 100 ? -5.538 10.592 8.230 1.00 90.31 100 GLN A CA 1
ATOM 731 C C . GLN A 1 100 ? -4.867 9.810 7.093 1.00 90.31 100 GLN A C 1
ATOM 733 O O . GLN A 1 100 ? -5.304 8.720 6.720 1.00 90.31 100 GLN A O 1
ATOM 738 N N . SER A 1 101 ? -3.763 10.344 6.577 1.00 86.81 101 SER A N 1
ATOM 739 C CA . SER A 1 101 ? -2.811 9.605 5.753 1.00 86.81 101 SER A CA 1
ATOM 740 C C . SER A 1 101 ? -1.793 8.887 6.637 1.00 86.81 101 SER A C 1
ATOM 742 O O . SER A 1 101 ? -1.342 9.443 7.640 1.00 86.81 101 SER A O 1
ATOM 744 N N . ILE A 1 102 ? -1.410 7.677 6.248 1.00 82.56 102 ILE A N 1
ATOM 745 C CA . ILE A 1 102 ? -0.328 6.911 6.868 1.00 82.56 102 ILE A CA 1
ATOM 746 C C . ILE A 1 102 ? 0.696 6.662 5.776 1.00 82.56 102 ILE A C 1
ATOM 748 O O . ILE A 1 102 ? 0.348 6.108 4.735 1.00 82.56 102 ILE A O 1
ATOM 752 N N . THR A 1 103 ? 1.927 7.091 6.010 1.00 80.06 103 THR A N 1
ATOM 753 C CA . THR A 1 103 ? 3.075 6.643 5.229 1.00 80.06 103 THR A CA 1
ATOM 754 C C . THR A 1 103 ? 3.781 5.624 6.092 1.00 80.06 103 THR A C 1
ATOM 756 O O . THR A 1 103 ? 4.342 5.977 7.132 1.00 80.06 103 THR A O 1
ATOM 759 N N . ASP A 1 104 ? 3.657 4.363 5.698 1.00 68.75 104 ASP A N 1
ATOM 760 C CA . ASP A 1 104 ? 4.532 3.340 6.221 1.00 68.75 104 ASP A CA 1
ATOM 761 C C . ASP A 1 104 ? 5.936 3.636 5.708 1.00 68.75 104 ASP A C 1
ATOM 763 O O . ASP A 1 104 ? 6.129 3.944 4.532 1.00 68.75 104 ASP A O 1
ATOM 767 N N . THR A 1 105 ? 6.882 3.620 6.627 1.00 60.25 105 THR A N 1
ATOM 768 C CA . THR A 1 105 ? 8.299 3.594 6.298 1.00 60.25 105 THR A CA 1
ATOM 769 C C . THR A 1 105 ? 8.817 2.252 6.777 1.00 60.25 105 THR A C 1
ATOM 771 O O . THR A 1 105 ? 8.179 1.630 7.616 1.00 60.25 105 THR A O 1
ATOM 774 N N . THR A 1 106 ? 9.999 1.812 6.357 1.00 61.78 106 THR A N 1
ATOM 775 C CA . THR A 1 106 ? 10.664 0.592 6.891 1.00 61.78 106 THR A CA 1
ATOM 776 C C . THR A 1 106 ? 10.684 0.43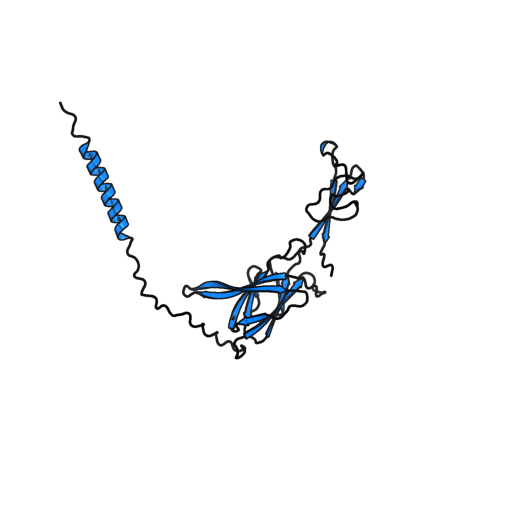7 8.436 1.00 61.78 106 THR A C 1
ATOM 778 O O . THR A 1 106 ? 11.115 -0.590 8.966 1.00 61.78 106 THR A O 1
ATOM 781 N N . SER A 1 107 ? 10.234 1.433 9.207 1.00 68.06 107 SER A N 1
ATOM 782 C CA . SER A 1 107 ? 9.808 1.303 10.601 1.00 68.06 107 SER A CA 1
ATOM 783 C C . SER A 1 107 ? 8.519 2.107 10.887 1.00 68.06 107 SER A C 1
ATOM 785 O O . SER A 1 107 ? 8.618 3.286 11.255 1.00 68.06 107 SER A O 1
ATOM 787 N N . PRO A 1 108 ? 7.317 1.495 10.814 1.00 73.44 108 PRO A N 1
ATOM 788 C CA . PRO A 1 108 ? 6.056 2.206 11.001 1.00 73.44 108 PRO A CA 1
ATOM 789 C C . PRO A 1 108 ? 5.964 2.889 12.364 1.00 73.44 108 PRO A C 1
ATOM 791 O O . PRO A 1 108 ? 6.165 2.286 13.429 1.00 73.44 108 PRO A O 1
ATOM 794 N N . THR A 1 109 ? 5.595 4.168 12.340 1.00 80.81 109 THR A N 1
ATOM 795 C CA . THR A 1 109 ? 5.282 4.920 13.557 1.00 80.81 109 THR A CA 1
ATOM 796 C C . THR A 1 109 ? 3.841 4.649 13.966 1.00 80.81 109 THR A C 1
ATOM 798 O O . THR A 1 109 ? 2.940 4.642 13.132 1.00 80.81 109 THR A O 1
ATOM 801 N N . ALA A 1 110 ? 3.624 4.429 15.263 1.00 89.12 110 ALA A N 1
ATOM 802 C CA . ALA A 1 110 ? 2.283 4.206 15.778 1.00 89.12 110 ALA A CA 1
ATOM 803 C C . ALA A 1 110 ? 1.440 5.480 15.656 1.00 89.12 110 ALA A C 1
ATOM 805 O O . ALA A 1 110 ? 1.916 6.570 15.981 1.00 89.12 110 ALA A O 1
ATOM 806 N N . ILE A 1 111 ? 0.190 5.329 15.240 1.00 90.56 111 ILE A N 1
ATOM 807 C CA . ILE A 1 111 ? -0.804 6.403 15.217 1.00 90.56 111 ILE A CA 1
ATOM 808 C C . ILE A 1 111 ? -1.902 6.102 16.237 1.00 90.56 111 ILE A C 1
ATOM 810 O O . ILE A 1 111 ? -2.062 4.954 16.645 1.00 90.56 111 ILE A O 1
ATOM 814 N N . THR A 1 112 ? -2.664 7.113 16.642 1.00 94.25 112 THR A N 1
ATOM 815 C CA . THR A 1 112 ? -3.804 6.932 17.550 1.00 94.25 112 THR A CA 1
ATOM 816 C C . THR A 1 112 ? -5.107 6.976 16.761 1.00 94.25 112 THR A C 1
ATOM 818 O O . THR A 1 112 ? -5.303 7.883 15.952 1.00 94.25 112 THR A O 1
ATOM 821 N N . ILE A 1 113 ? -5.983 6.000 16.990 1.00 94.12 113 ILE A N 1
ATOM 822 C CA . ILE A 1 113 ? -7.316 5.889 16.384 1.00 94.12 113 ILE A CA 1
ATOM 823 C C . ILE A 1 113 ? -8.358 5.550 17.457 1.00 94.12 113 ILE A C 1
ATOM 825 O O . ILE A 1 113 ? -8.000 5.060 18.524 1.00 94.12 113 ILE A O 1
ATOM 829 N N . ASP A 1 114 ? -9.640 5.769 17.165 1.00 93.94 114 ASP A N 1
ATOM 830 C CA . ASP A 1 114 ? -10.724 5.423 18.089 1.00 93.94 114 ASP A CA 1
ATOM 831 C C . ASP A 1 114 ? -10.926 3.898 18.154 1.00 93.94 114 ASP A C 1
ATOM 833 O O . ASP A 1 114 ? -11.170 3.234 17.141 1.00 93.94 114 ASP A O 1
ATOM 837 N N . CYS A 1 115 ? -10.928 3.341 19.358 1.00 92.06 115 CYS A N 1
ATOM 838 C CA . CYS A 1 115 ? -11.274 1.948 19.592 1.00 92.06 115 CYS A CA 1
ATOM 839 C C . CYS A 1 115 ? -12.779 1.686 19.397 1.00 92.06 115 CYS A C 1
ATOM 841 O O . CYS A 1 115 ? -13.637 2.546 19.607 1.00 92.06 115 CYS A O 1
ATOM 843 N N . GLY A 1 116 ? -13.117 0.464 18.999 1.00 89.31 116 GLY A N 1
ATOM 844 C CA . GLY A 1 116 ? -14.467 -0.037 18.754 1.00 89.31 116 GLY A CA 1
ATOM 845 C C . GLY A 1 116 ? -14.992 0.229 17.342 1.00 89.31 116 GLY A C 1
ATOM 846 O O . GLY A 1 116 ? -16.128 -0.138 17.032 1.00 89.31 116 GLY A O 1
ATOM 847 N N . TYR A 1 117 ? -14.203 0.856 16.470 1.00 91.88 117 TYR A N 1
ATOM 848 C CA . TYR A 1 117 ? -14.637 1.218 15.124 1.00 91.88 117 TYR A CA 1
ATOM 849 C C . TYR A 1 117 ? -14.009 0.350 14.042 1.00 91.88 117 TYR A C 1
ATOM 851 O O . TYR A 1 117 ? -12.897 -0.153 14.169 1.00 91.88 117 TYR A O 1
ATOM 859 N N . ASN A 1 118 ? -14.753 0.204 12.945 1.00 94.06 118 ASN A N 1
ATOM 860 C CA . ASN A 1 118 ? -14.269 -0.441 11.735 1.00 94.06 118 ASN A CA 1
ATOM 861 C C . ASN A 1 118 ? -13.519 0.583 10.882 1.00 94.06 118 ASN A C 1
ATOM 863 O O . ASN A 1 118 ? -14.037 1.670 10.616 1.00 94.06 118 ASN A O 1
ATOM 867 N N . TYR A 1 119 ? -12.354 0.204 10.386 1.00 95.31 119 TYR A N 1
ATOM 868 C CA . TYR A 1 119 ? -11.495 1.033 9.560 1.00 95.31 119 TYR A CA 1
ATOM 869 C C . TYR A 1 119 ? -11.245 0.400 8.195 1.00 95.31 119 TYR A C 1
ATOM 871 O O . TYR A 1 119 ? -11.353 -0.812 8.006 1.00 95.31 119 TYR A O 1
ATOM 879 N N . VAL A 1 120 ? -10.918 1.256 7.228 1.00 95.50 120 VAL A N 1
ATOM 880 C CA . VAL A 1 120 ? -10.375 0.872 5.928 1.00 95.50 120 VAL A CA 1
ATOM 881 C C . VAL A 1 120 ? -9.116 1.662 5.663 1.00 95.50 120 VAL A C 1
ATOM 883 O O . VAL A 1 120 ? -9.152 2.891 5.651 1.00 95.50 120 VAL A O 1
ATOM 886 N N . PHE A 1 121 ? -8.029 0.961 5.377 1.00 93.44 121 PHE A N 1
ATOM 887 C CA . PHE A 1 121 ? -6.801 1.556 4.887 1.00 93.44 121 PHE A CA 1
ATOM 888 C C . PHE A 1 121 ? -6.655 1.287 3.390 1.00 93.44 121 PHE A C 1
ATOM 890 O O . PHE A 1 121 ? -6.639 0.138 2.938 1.00 93.44 121 PHE A O 1
ATOM 897 N N . LYS A 1 122 ? -6.598 2.371 2.613 1.00 91.31 122 LYS A N 1
ATOM 898 C CA . LYS A 1 122 ? -6.497 2.331 1.152 1.00 91.31 122 LYS A CA 1
ATOM 899 C C . LYS A 1 122 ? -5.102 2.781 0.740 1.00 91.31 122 LYS A C 1
ATOM 901 O O . LYS A 1 122 ? -4.810 3.967 0.913 1.00 91.31 122 LYS A O 1
ATOM 906 N N . PRO A 1 123 ? -4.260 1.888 0.206 1.00 87.12 123 PRO A N 1
ATOM 907 C CA . PRO A 1 123 ? -2.951 2.290 -0.267 1.00 87.12 123 PRO A CA 1
ATOM 908 C C . PRO A 1 123 ? -3.113 3.127 -1.537 1.00 87.12 123 PRO A C 1
ATOM 910 O O . PRO A 1 123 ? -3.991 2.884 -2.368 1.00 87.12 123 PRO A O 1
ATOM 913 N N . VAL A 1 124 ? -2.268 4.137 -1.672 1.00 79.94 124 VAL A N 1
ATOM 914 C CA . VAL A 1 124 ? -2.096 4.914 -2.891 1.00 79.94 124 VAL A CA 1
ATOM 915 C C . VAL A 1 124 ? -0.658 4.734 -3.343 1.00 79.94 124 VAL A C 1
ATOM 917 O O . VAL A 1 124 ? 0.267 4.880 -2.551 1.00 79.94 124 VAL A O 1
ATOM 920 N N . SER A 1 125 ? -0.468 4.408 -4.621 1.00 66.38 125 SER A N 1
ATOM 921 C CA . SER A 1 125 ? 0.874 4.394 -5.201 1.00 66.38 125 SER A CA 1
ATOM 922 C C . SER A 1 125 ? 1.445 5.804 -5.063 1.00 66.38 125 SER A C 1
ATOM 924 O O . SER A 1 125 ? 0.893 6.762 -5.613 1.00 66.38 125 SER A O 1
ATOM 926 N N . SER A 1 126 ? 2.472 5.943 -4.228 1.00 52.84 126 SER A N 1
ATOM 927 C CA . SER A 1 126 ? 3.046 7.245 -3.892 1.00 52.84 126 SER A CA 1
ATOM 928 C C . SER A 1 126 ? 4.024 7.715 -4.971 1.00 52.84 126 SER A C 1
ATOM 930 O O . SER A 1 126 ? 4.155 8.917 -5.213 1.00 52.84 126 SER A O 1
ATOM 932 N N . SER A 1 127 ? 4.626 6.770 -5.700 1.00 51.75 127 SER A N 1
ATOM 933 C CA . SER A 1 127 ? 5.356 7.030 -6.932 1.00 51.75 127 SER A CA 1
ATOM 934 C C . SER A 1 127 ? 5.332 5.804 -7.853 1.00 51.75 127 SER A C 1
ATOM 936 O O . SER A 1 127 ? 5.485 4.668 -7.411 1.00 51.75 127 SER A O 1
ATOM 938 N N . GLY A 1 128 ? 5.180 6.029 -9.161 1.00 44.28 128 GLY A N 1
ATOM 939 C CA . GLY A 1 128 ? 5.347 4.969 -10.163 1.00 44.28 128 GLY A CA 1
ATOM 940 C C . GLY A 1 128 ? 6.801 4.497 -10.320 1.00 44.28 128 GLY A C 1
ATOM 941 O O . GLY A 1 128 ? 7.033 3.514 -11.011 1.00 44.28 128 GLY A O 1
ATOM 942 N N . ALA A 1 129 ? 7.762 5.182 -9.685 1.00 49.16 129 ALA A N 1
ATOM 943 C CA . ALA A 1 129 ? 9.191 4.878 -9.757 1.00 49.16 129 ALA A CA 1
ATOM 944 C C . ALA A 1 129 ? 9.625 3.772 -8.774 1.00 49.16 129 ALA A C 1
ATOM 946 O O . ALA A 1 129 ? 10.593 3.067 -9.050 1.00 49.16 129 ALA A O 1
ATOM 947 N N . SER A 1 130 ? 8.900 3.609 -7.660 1.00 53.12 130 SER A N 1
ATOM 948 C CA . SER A 1 130 ? 9.219 2.650 -6.586 1.00 53.12 130 SER A CA 1
ATOM 949 C C . SER A 1 130 ? 8.450 1.331 -6.676 1.00 53.12 130 SER A C 1
ATOM 951 O O . SER A 1 130 ? 8.653 0.439 -5.857 1.00 53.12 130 SER A O 1
ATOM 953 N N . GLY A 1 131 ? 7.570 1.174 -7.668 1.00 54.69 131 GLY A N 1
ATOM 954 C CA . GLY A 1 131 ? 6.885 -0.098 -7.863 1.00 54.69 131 GLY A CA 1
ATOM 955 C C . GLY A 1 131 ? 5.736 -0.392 -6.897 1.00 54.69 131 GLY A C 1
ATOM 956 O O . GLY A 1 131 ? 5.236 -1.514 -6.876 1.00 54.69 131 GLY A O 1
ATOM 957 N N . ASP A 1 132 ? 5.275 0.574 -6.105 1.00 61.97 132 ASP A N 1
ATOM 958 C CA . ASP A 1 132 ? 4.227 0.325 -5.110 1.00 61.97 132 ASP A CA 1
ATOM 959 C C . ASP A 1 132 ? 2.898 -0.039 -5.787 1.00 61.97 132 ASP A C 1
ATOM 961 O O . ASP A 1 132 ? 2.361 0.720 -6.606 1.00 61.97 132 ASP A O 1
ATOM 965 N N . SER A 1 133 ? 2.318 -1.185 -5.423 1.00 70.25 133 SER A N 1
ATOM 966 C CA . SER A 1 133 ? 0.963 -1.526 -5.854 1.00 70.25 133 SER A CA 1
ATOM 967 C C . SER A 1 133 ? -0.072 -0.644 -5.152 1.00 70.25 133 SER A C 1
ATOM 969 O O . SER A 1 133 ? 0.057 -0.289 -3.985 1.00 70.25 133 SER A O 1
ATOM 971 N N . SER A 1 134 ? -1.176 -0.335 -5.830 1.00 75.62 134 SER A N 1
ATOM 972 C CA . SER A 1 134 ? -2.338 0.306 -5.199 1.00 75.62 134 SER A CA 1
ATOM 973 C C . SER A 1 134 ? -3.248 -0.688 -4.468 1.00 75.62 134 SER A C 1
ATOM 975 O O . SER A 1 134 ? -4.380 -0.342 -4.128 1.00 75.62 134 SER A O 1
ATOM 977 N N . HIS A 1 135 ? -2.799 -1.934 -4.268 1.00 84.19 135 HIS A N 1
ATOM 978 C CA . HIS A 1 135 ? -3.603 -2.997 -3.673 1.00 84.19 135 HIS A CA 1
ATOM 979 C C . HIS A 1 135 ? -2.784 -3.910 -2.758 1.00 84.19 135 HIS A C 1
ATOM 981 O O . HIS A 1 135 ? -1.741 -4.438 -3.138 1.00 84.19 135 HIS A O 1
ATOM 987 N N . PHE A 1 136 ? -3.320 -4.175 -1.569 1.00 88.00 136 PHE A N 1
ATOM 988 C CA . PHE A 1 136 ? -2.866 -5.280 -0.731 1.00 88.00 136 PHE A CA 1
ATOM 989 C C . PHE A 1 136 ? -3.332 -6.617 -1.311 1.00 88.00 136 PHE A C 1
ATOM 991 O O . PHE A 1 136 ? -4.393 -6.714 -1.929 1.00 88.00 136 PHE A O 1
ATOM 998 N N . THR A 1 137 ? -2.552 -7.667 -1.076 1.00 89.19 137 THR A N 1
ATOM 999 C CA . THR A 1 137 ? -2.836 -9.028 -1.566 1.00 89.19 137 THR A CA 1
ATOM 1000 C C . THR A 1 137 ? -3.063 -10.033 -0.450 1.00 89.19 137 THR A C 1
ATOM 1002 O O . THR A 1 137 ? -3.739 -11.036 -0.663 1.00 89.19 137 THR A O 1
ATOM 1005 N N . SER A 1 138 ? -2.518 -9.783 0.740 1.00 88.75 138 SER A N 1
ATOM 1006 C CA . SER A 1 138 ? -2.623 -10.703 1.871 1.00 88.75 138 SER A CA 1
ATOM 1007 C C . SER A 1 138 ? -2.510 -9.980 3.210 1.00 88.75 138 SER A C 1
ATOM 1009 O O . SER A 1 138 ? -1.960 -8.883 3.300 1.00 88.75 138 SER A O 1
ATOM 1011 N N . VAL A 1 139 ? -3.027 -10.623 4.257 1.00 91.56 139 VAL A N 1
ATOM 1012 C CA . VAL A 1 139 ? -2.722 -10.299 5.654 1.00 91.56 139 VAL A CA 1
ATOM 1013 C C . VAL A 1 139 ? -1.658 -11.294 6.108 1.00 91.56 139 VAL A C 1
ATOM 1015 O O . VAL A 1 139 ? -1.874 -12.502 6.020 1.00 91.56 139 VAL A O 1
ATOM 1018 N N . LEU A 1 140 ? -0.505 -10.796 6.545 1.00 88.44 140 LEU A N 1
ATOM 1019 C CA . LEU A 1 140 ? 0.626 -11.607 7.008 1.00 88.44 140 LEU A CA 1
ATOM 1020 C C . LEU A 1 140 ? 0.602 -11.784 8.530 1.00 88.44 140 LEU A C 1
ATOM 1022 O O . LEU A 1 140 ? 1.012 -12.822 9.043 1.00 88.44 140 LEU A O 1
ATOM 1026 N N . SER A 1 141 ? 0.119 -10.770 9.249 1.00 89.19 141 SER A N 1
ATOM 1027 C CA . SER A 1 141 ? -0.114 -10.795 10.693 1.00 89.19 141 SER A CA 1
ATOM 1028 C C . SER A 1 141 ? -1.166 -9.751 11.058 1.00 89.19 141 SER A C 1
ATOM 1030 O O . SER A 1 141 ? -1.232 -8.696 10.436 1.00 89.19 141 SER A O 1
ATOM 1032 N N . GLY A 1 142 ? -1.963 -10.024 12.080 1.00 86.44 142 GLY A N 1
ATOM 1033 C CA . GLY A 1 142 ? -3.002 -9.128 12.575 1.00 86.44 142 GLY A CA 1
ATOM 1034 C C . GLY A 1 142 ? -4.031 -9.905 13.384 1.00 86.44 142 GLY A C 1
ATOM 1035 O O . GLY A 1 142 ? -3.963 -11.139 13.454 1.00 86.44 142 GLY A O 1
ATOM 1036 N N . ASP A 1 143 ? -4.972 -9.183 13.978 1.00 84.56 143 ASP A N 1
ATOM 1037 C CA . ASP A 1 143 ? -6.079 -9.785 14.708 1.00 84.56 143 ASP A CA 1
ATOM 1038 C C . ASP A 1 143 ? -7.091 -10.463 13.770 1.00 84.56 143 ASP A C 1
ATOM 1040 O O . ASP A 1 143 ? -7.029 -10.375 12.541 1.00 84.56 143 ASP A O 1
ATOM 1044 N N . SER A 1 144 ? -7.988 -11.261 14.354 1.00 73.06 144 SER A N 1
ATOM 1045 C CA . SER A 1 144 ? -8.788 -12.248 13.609 1.00 73.06 144 SER A CA 1
ATOM 1046 C C . SER A 1 144 ? -9.791 -11.664 12.608 1.00 73.06 144 SER A C 1
ATOM 1048 O O . SER A 1 144 ? -10.293 -12.390 11.748 1.00 73.06 144 SER A O 1
ATOM 1050 N N . ASP A 1 145 ? -10.113 -10.382 12.726 1.00 89.25 145 ASP A N 1
ATOM 1051 C CA . ASP A 1 145 ? -11.075 -9.673 11.890 1.00 89.25 145 ASP A CA 1
ATOM 1052 C C . ASP A 1 145 ? -10.408 -8.827 10.786 1.00 89.25 145 ASP A C 1
ATOM 1054 O O . ASP A 1 145 ? -11.100 -8.308 9.900 1.00 89.25 145 ASP A O 1
ATOM 1058 N N . VAL A 1 146 ? -9.073 -8.756 10.797 1.00 93.56 146 VAL A N 1
ATOM 1059 C CA . VAL A 1 146 ? -8.256 -8.108 9.775 1.00 93.56 146 VAL A CA 1
ATOM 1060 C C . VAL A 1 146 ? -8.357 -8.880 8.459 1.00 93.56 146 VAL A C 1
ATOM 1062 O O . VAL A 1 146 ? -8.124 -10.088 8.389 1.00 93.56 146 VAL A O 1
ATOM 1065 N N . LYS A 1 147 ? -8.689 -8.182 7.372 1.00 95.38 147 LYS A N 1
ATOM 1066 C CA . LYS A 1 147 ? -8.915 -8.793 6.054 1.00 95.38 147 LYS A CA 1
ATOM 1067 C C . LYS A 1 147 ? -8.607 -7.838 4.910 1.00 95.38 147 LYS A C 1
ATOM 1069 O O . LYS A 1 147 ? -8.632 -6.623 5.073 1.00 95.38 147 LYS A O 1
ATOM 1074 N N . ILE A 1 148 ? -8.396 -8.402 3.722 1.00 94.25 148 ILE A N 1
ATOM 1075 C CA . ILE A 1 148 ? -8.309 -7.634 2.477 1.00 94.25 148 ILE A CA 1
ATOM 1076 C C . ILE A 1 148 ? -9.638 -7.732 1.720 1.00 94.25 148 ILE A C 1
ATOM 1078 O O . ILE A 1 148 ? -10.107 -8.833 1.433 1.00 94.25 148 ILE A O 1
ATOM 1082 N N . VAL A 1 149 ? -10.234 -6.588 1.380 1.00 92.62 149 VAL A N 1
ATOM 1083 C CA . VAL A 1 149 ? -11.456 -6.475 0.565 1.00 92.62 149 VAL A CA 1
ATOM 1084 C C . VAL A 1 149 ? -11.169 -5.526 -0.591 1.00 92.62 149 VAL A C 1
ATOM 1086 O O . VAL A 1 149 ? -10.785 -4.383 -0.369 1.00 92.62 149 VAL A O 1
ATOM 1089 N N . ASP A 1 150 ? -11.306 -6.009 -1.827 1.00 89.06 150 ASP A N 1
ATOM 1090 C CA . ASP A 1 150 ? -11.041 -5.233 -3.052 1.00 89.06 150 ASP A CA 1
ATOM 1091 C C . ASP A 1 150 ? -9.646 -4.562 -3.081 1.00 89.06 150 ASP A C 1
ATOM 1093 O O . ASP A 1 150 ? -9.445 -3.474 -3.623 1.00 89.06 150 ASP A O 1
ATOM 1097 N N . GLY A 1 151 ? -8.655 -5.225 -2.477 1.00 87.69 151 GLY A N 1
ATOM 1098 C CA . GLY A 1 151 ? -7.279 -4.734 -2.361 1.00 87.69 151 GLY A CA 1
ATOM 1099 C C . GLY A 1 151 ? -7.063 -3.679 -1.271 1.00 87.69 151 GLY A C 1
ATOM 1100 O O . GLY A 1 151 ? -5.979 -3.104 -1.197 1.00 87.69 151 GLY A O 1
ATOM 1101 N N . TRP A 1 152 ? -8.060 -3.415 -0.425 1.00 92.88 152 TRP A N 1
ATOM 1102 C CA . TRP A 1 152 ? -7.957 -2.532 0.738 1.00 92.88 152 TRP A CA 1
ATOM 1103 C C . TRP A 1 152 ? -7.918 -3.343 2.023 1.00 92.88 152 TRP A C 1
ATOM 1105 O O . TRP A 1 152 ? -8.545 -4.396 2.120 1.00 92.88 152 TRP A O 1
ATOM 1115 N N . LEU A 1 153 ? -7.206 -2.834 3.019 1.00 94.56 153 LEU A N 1
ATOM 1116 C CA . LEU A 1 153 ? -7.170 -3.432 4.344 1.00 94.56 153 LEU A CA 1
ATOM 1117 C C . LEU A 1 153 ? -8.408 -2.985 5.123 1.00 94.56 153 LEU A C 1
ATOM 1119 O O . LEU A 1 153 ? -8.656 -1.788 5.237 1.00 94.56 153 LEU A O 1
ATOM 1123 N N . GLU A 1 154 ? -9.164 -3.928 5.675 1.00 95.50 154 GLU A N 1
ATOM 1124 C CA . GLU A 1 154 ? -10.262 -3.673 6.606 1.00 95.50 154 GLU A CA 1
ATOM 1125 C C . GLU A 1 154 ? -9.989 -4.353 7.948 1.00 95.50 154 GLU A C 1
ATOM 1127 O O . GLU A 1 154 ? -9.555 -5.504 7.968 1.00 95.50 154 GLU A O 1
ATOM 1132 N N . PHE A 1 155 ? -10.269 -3.663 9.052 1.00 95.06 155 PHE A N 1
ATOM 1133 C CA . PHE A 1 155 ? -10.100 -4.180 10.415 1.00 95.06 155 PHE A CA 1
ATOM 1134 C C . PHE A 1 155 ? -10.997 -3.426 11.405 1.00 95.06 155 PHE A C 1
ATOM 1136 O O . PHE A 1 155 ? -11.462 -2.323 11.102 1.00 95.06 155 PHE A O 1
ATOM 1143 N N . THR A 1 156 ? -11.228 -3.992 12.583 1.00 94.06 156 THR A N 1
ATOM 1144 C CA . THR A 1 156 ? -11.828 -3.325 13.742 1.00 94.06 156 THR A CA 1
ATOM 1145 C C . THR A 1 156 ? -10.719 -3.038 14.736 1.00 94.06 156 THR A C 1
ATOM 1147 O O . THR A 1 156 ? -9.951 -3.925 15.073 1.00 94.06 156 THR A O 1
ATOM 1150 N N . ALA A 1 157 ? -10.623 -1.801 15.213 1.00 92.62 157 ALA A N 1
ATOM 1151 C CA . ALA A 1 157 ? -9.734 -1.497 16.327 1.00 92.62 157 ALA A CA 1
ATOM 1152 C C . ALA A 1 157 ? -10.403 -1.992 17.610 1.00 92.62 157 ALA A C 1
ATOM 1154 O O . ALA A 1 157 ? -11.309 -1.322 18.097 1.00 92.62 157 ALA A O 1
ATOM 1155 N N . ASP A 1 158 ? -10.050 -3.168 18.122 1.00 90.50 158 ASP A N 1
ATOM 1156 C CA . ASP A 1 158 ? -10.692 -3.732 19.317 1.00 90.50 158 ASP A CA 1
ATOM 1157 C C . ASP A 1 158 ? -9.740 -3.978 20.489 1.00 90.50 158 ASP A C 1
ATOM 1159 O O . ASP A 1 158 ? -10.190 -4.307 21.592 1.00 90.50 158 ASP A O 1
ATOM 1163 N N . SER A 1 159 ? -8.450 -3.713 20.291 1.00 89.19 159 SER A N 1
ATOM 1164 C CA . SER A 1 159 ? -7.424 -3.806 21.316 1.00 89.19 159 SER A CA 1
ATOM 1165 C C . SER A 1 159 ? -6.782 -2.450 21.634 1.00 89.19 159 SER A C 1
ATOM 1167 O O . SER A 1 159 ? -6.935 -1.451 20.934 1.00 89.19 159 SER A O 1
ATOM 1169 N N . SER A 1 160 ? -5.999 -2.405 22.715 1.00 89.56 160 SER A N 1
ATOM 1170 C CA . SER A 1 160 ? -5.162 -1.236 23.034 1.00 89.56 160 SER A CA 1
ATOM 1171 C C . SER A 1 160 ? -4.059 -0.953 22.005 1.00 89.56 160 SER A C 1
ATOM 1173 O O . SER A 1 160 ? -3.586 0.179 21.909 1.00 89.56 160 SER A O 1
ATOM 1175 N N . ASN A 1 161 ? -3.610 -1.981 21.277 1.00 91.25 161 ASN A N 1
ATOM 1176 C CA . ASN A 1 161 ? -2.469 -1.910 20.374 1.00 91.25 161 ASN A CA 1
ATOM 1177 C C . ASN A 1 161 ? -2.697 -2.839 19.180 1.00 91.25 161 ASN A C 1
ATOM 1179 O O . ASN A 1 161 ? -2.537 -4.050 19.304 1.00 91.25 161 ASN A O 1
ATOM 1183 N N . GLU A 1 162 ? -2.968 -2.251 18.024 1.00 91.56 162 GLU A N 1
ATOM 1184 C CA . GLU A 1 162 ? -3.114 -2.942 16.750 1.00 91.56 162 GLU A CA 1
ATOM 1185 C C . GLU A 1 162 ? -1.780 -2.933 16.010 1.00 91.56 162 GLU A C 1
ATOM 1187 O O . GLU A 1 162 ? -1.213 -1.873 15.729 1.00 91.56 162 GLU A O 1
ATOM 1192 N N . ASN A 1 163 ? -1.271 -4.116 15.677 1.00 92.00 163 ASN A N 1
ATOM 1193 C CA . ASN A 1 163 ? -0.106 -4.255 14.812 1.00 92.00 163 ASN A CA 1
ATOM 1194 C C . ASN A 1 163 ? -0.440 -5.186 13.652 1.00 92.00 163 ASN A C 1
ATOM 1196 O O . ASN A 1 163 ? -0.515 -6.406 13.813 1.00 92.00 163 ASN A O 1
ATOM 1200 N N . ILE A 1 164 ? -0.633 -4.588 12.485 1.00 92.12 164 ILE A N 1
ATOM 1201 C CA . ILE A 1 164 ? -1.070 -5.282 11.287 1.00 92.12 164 ILE A CA 1
ATOM 1202 C C . ILE A 1 164 ? 0.091 -5.324 10.302 1.00 92.12 164 ILE A C 1
ATOM 1204 O O . ILE A 1 164 ? 0.667 -4.296 9.971 1.00 92.12 164 ILE A O 1
ATOM 1208 N N . ILE A 1 165 ? 0.404 -6.515 9.800 1.00 90.56 165 ILE A N 1
ATOM 1209 C CA . ILE A 1 165 ? 1.374 -6.713 8.727 1.00 90.56 165 ILE A CA 1
ATOM 1210 C C . ILE A 1 165 ? 0.612 -7.179 7.491 1.00 90.56 165 ILE A C 1
ATOM 1212 O O . ILE A 1 165 ? -0.042 -8.226 7.517 1.00 90.56 165 ILE A O 1
ATOM 1216 N N . VAL A 1 166 ? 0.708 -6.428 6.400 1.00 89.31 166 VAL A N 1
ATOM 1217 C CA . VAL A 1 166 ? 0.057 -6.738 5.121 1.00 89.31 166 VAL A CA 1
ATOM 1218 C C . VAL A 1 166 ? 1.079 -7.024 4.035 1.00 89.31 166 VAL A C 1
ATOM 1220 O O . VAL A 1 166 ? 2.167 -6.460 4.001 1.00 89.31 166 VAL A O 1
ATOM 1223 N N . GLY A 1 167 ? 0.711 -7.928 3.134 1.00 86.81 167 GLY A N 1
ATOM 1224 C CA . GLY A 1 167 ? 1.501 -8.263 1.964 1.00 86.81 167 GLY A CA 1
ATOM 1225 C C . GLY A 1 167 ? 1.030 -7.471 0.754 1.00 86.81 167 GLY A C 1
ATOM 1226 O O . GLY A 1 167 ? -0.152 -7.512 0.389 1.00 86.81 167 GLY A O 1
ATOM 1227 N N . MET A 1 168 ? 1.957 -6.802 0.085 1.00 83.94 168 MET A N 1
ATOM 1228 C CA . MET A 1 168 ? 1.724 -6.075 -1.155 1.00 83.94 168 MET A CA 1
ATOM 1229 C C . MET A 1 168 ? 2.806 -6.452 -2.172 1.00 83.94 168 MET A C 1
ATOM 1231 O O . MET A 1 168 ? 3.977 -6.520 -1.807 1.00 83.94 168 MET A O 1
ATOM 1235 N N . PRO A 1 169 ? 2.446 -6.731 -3.434 1.00 76.25 169 PRO A N 1
ATOM 1236 C CA . PRO A 1 169 ? 3.435 -6.983 -4.462 1.00 76.25 169 PRO A CA 1
ATOM 1237 C C . PRO A 1 169 ? 4.087 -5.656 -4.841 1.00 76.25 169 PRO A C 1
ATOM 1239 O O . PRO A 1 169 ? 3.394 -4.719 -5.230 1.00 76.25 169 PRO A O 1
ATOM 1242 N N . GLN A 1 170 ? 5.409 -5.582 -4.776 1.00 70.94 170 GLN A N 1
ATOM 1243 C CA . GLN A 1 170 ? 6.129 -4.498 -5.433 1.00 70.94 170 GLN A CA 1
ATOM 1244 C C . GLN A 1 170 ? 6.234 -4.843 -6.928 1.00 70.94 170 GLN A C 1
ATOM 1246 O O . GLN A 1 170 ? 6.813 -5.867 -7.306 1.00 70.94 170 GLN A O 1
ATOM 1251 N N . HIS A 1 171 ? 5.624 -4.037 -7.793 1.00 63.62 171 HIS A N 1
ATOM 1252 C CA . HIS A 1 171 ? 5.800 -4.128 -9.237 1.00 63.62 171 HIS A CA 1
ATOM 1253 C C . HIS A 1 171 ? 7.202 -3.640 -9.600 1.00 63.62 171 HIS A C 1
ATOM 1255 O O . HIS A 1 171 ? 7.583 -2.533 -9.262 1.00 63.62 171 HIS A O 1
ATOM 1261 N N . ALA A 1 172 ? 7.984 -4.445 -10.309 1.00 60.06 172 ALA A N 1
ATOM 1262 C CA . ALA A 1 172 ? 9.288 -3.996 -10.776 1.00 60.06 172 ALA A CA 1
ATOM 1263 C C . ALA A 1 172 ? 9.158 -2.843 -11.789 1.00 60.06 172 ALA A C 1
ATOM 1265 O O . ALA A 1 172 ? 8.280 -2.876 -12.658 1.00 60.06 172 ALA A O 1
ATOM 1266 N N . THR A 1 173 ? 10.075 -1.881 -11.729 1.00 68.06 173 THR A N 1
ATOM 1267 C CA . THR A 1 173 ? 10.266 -0.895 -12.794 1.00 68.06 173 THR A CA 1
ATOM 1268 C C . THR A 1 173 ? 10.913 -1.605 -13.978 1.00 68.06 173 THR A C 1
ATOM 1270 O O . THR A 1 173 ? 11.883 -2.349 -13.824 1.00 68.06 173 THR A O 1
ATOM 1273 N N . LEU A 1 174 ? 10.348 -1.445 -15.175 1.00 68.56 174 LEU A N 1
ATOM 1274 C CA . LEU A 1 174 ? 10.988 -1.956 -16.382 1.00 68.56 174 LEU A CA 1
ATOM 1275 C C . LEU A 1 174 ? 12.098 -0.992 -16.771 1.00 68.56 174 LEU A C 1
ATOM 1277 O O . LEU A 1 174 ? 11.827 0.151 -17.126 1.00 68.56 174 LEU A O 1
ATOM 1281 N N . GLU A 1 175 ? 13.329 -1.482 -16.737 1.00 81.75 175 GLU A N 1
ATOM 1282 C CA . GLU A 1 175 ? 14.444 -0.797 -17.368 1.00 81.75 175 GLU A CA 1
ATOM 1283 C C . GLU A 1 175 ? 14.748 -1.496 -18.694 1.00 81.75 175 GLU A C 1
ATOM 1285 O O . GLU A 1 175 ? 14.820 -2.730 -18.760 1.00 81.75 175 GLU A O 1
ATOM 1290 N N . CYS A 1 176 ? 14.930 -0.729 -19.762 1.00 84.88 176 CYS A N 1
ATOM 1291 C CA . CYS A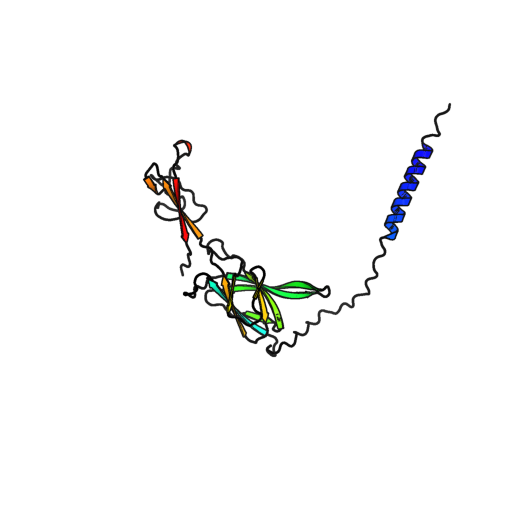 1 176 ? 15.191 -1.235 -21.102 1.00 84.88 176 CYS A CA 1
ATOM 1292 C C . CYS A 1 176 ? 16.450 -0.604 -21.688 1.00 84.88 176 CY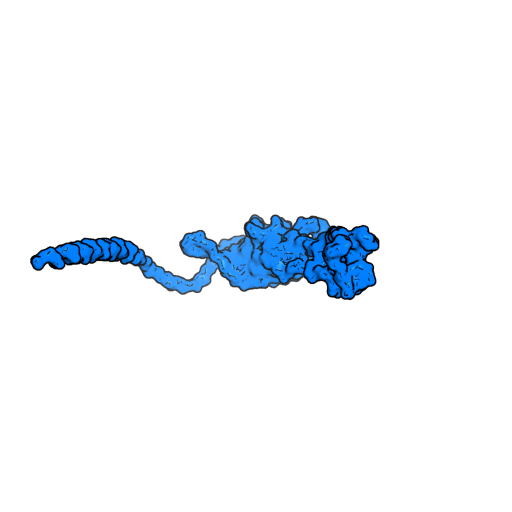S A C 1
ATOM 1294 O O . CYS A 1 176 ? 16.793 0.534 -21.399 1.00 84.88 176 CYS A O 1
ATOM 1296 N N . ARG A 1 177 ? 17.108 -1.335 -22.580 1.00 88.94 177 ARG A N 1
ATOM 1297 C CA . ARG A 1 177 ? 18.140 -0.798 -23.467 1.00 88.94 177 ARG A CA 1
ATOM 1298 C C . ARG A 1 177 ? 17.900 -1.275 -24.887 1.00 88.94 177 ARG A C 1
ATOM 1300 O O . ARG A 1 177 ? 17.337 -2.353 -25.095 1.00 88.94 177 ARG A O 1
ATOM 1307 N N . ALA A 1 178 ? 18.341 -0.488 -25.856 1.00 88.31 178 ALA A N 1
ATOM 1308 C CA . ALA A 1 178 ? 18.185 -0.804 -27.267 1.00 88.31 178 ALA A CA 1
ATOM 1309 C C . ALA A 1 178 ? 19.500 -1.330 -27.861 1.00 88.31 178 ALA A C 1
ATOM 1311 O O . ALA A 1 178 ? 20.569 -0.752 -27.661 1.00 88.31 178 ALA A O 1
ATOM 1312 N N . TYR A 1 179 ? 19.421 -2.430 -28.606 1.00 85.81 179 TYR A N 1
ATOM 1313 C CA . TYR A 1 179 ? 20.519 -2.985 -29.392 1.00 85.81 179 TYR A CA 1
ATOM 1314 C C . TYR A 1 179 ? 20.180 -2.885 -30.878 1.00 85.81 179 TYR A C 1
ATOM 1316 O O . TYR A 1 179 ? 19.160 -3.402 -31.322 1.00 85.81 179 TYR A O 1
ATOM 1324 N N . ASP A 1 180 ? 21.038 -2.229 -31.650 1.00 85.50 180 ASP A N 1
ATOM 1325 C CA . ASP A 1 180 ? 20.917 -2.138 -33.103 1.00 85.50 180 ASP A CA 1
ATOM 1326 C C . ASP A 1 180 ? 21.561 -3.384 -33.726 1.00 85.50 180 ASP A C 1
ATOM 1328 O O . ASP A 1 180 ? 22.780 -3.575 -33.665 1.00 85.50 180 ASP A O 1
ATOM 1332 N N . ASN A 1 181 ? 20.747 -4.243 -34.333 1.00 81.75 181 ASN A N 1
ATOM 1333 C CA . ASN A 1 181 ? 21.178 -5.495 -34.952 1.00 81.75 181 ASN A CA 1
ATOM 1334 C C . ASN A 1 181 ? 21.981 -5.284 -36.243 1.00 81.75 181 ASN A C 1
ATOM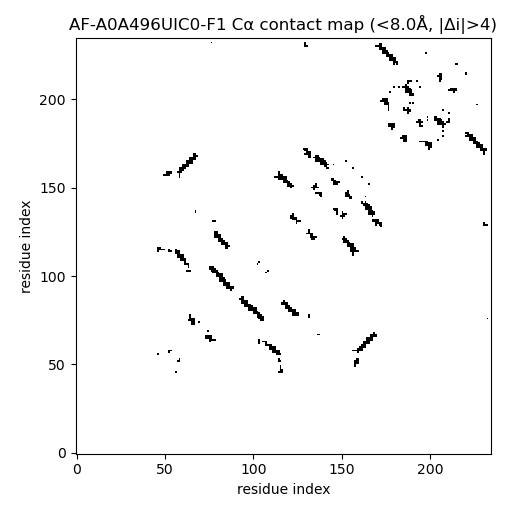 1336 O O . ASN A 1 181 ? 22.774 -6.154 -36.619 1.00 81.75 181 ASN A O 1
ATOM 1340 N N . ILE A 1 182 ? 21.830 -4.138 -36.912 1.00 81.06 182 ILE A N 1
ATOM 1341 C CA . ILE A 1 182 ? 22.563 -3.808 -38.141 1.00 81.06 182 ILE A CA 1
ATOM 1342 C C . ILE A 1 182 ? 23.970 -3.341 -37.789 1.00 81.06 182 ILE A C 1
ATOM 1344 O O . ILE A 1 182 ? 24.948 -3.832 -38.355 1.00 81.06 182 ILE A O 1
ATOM 1348 N N . GLN A 1 183 ? 24.080 -2.425 -36.826 1.00 80.81 183 GLN A N 1
ATOM 1349 C CA . GLN A 1 183 ? 25.370 -1.923 -36.340 1.00 80.81 183 GLN A CA 1
ATOM 1350 C C . GLN A 1 183 ? 26.028 -2.866 -35.324 1.00 80.81 183 GLN A C 1
ATOM 1352 O O . GLN A 1 183 ? 27.219 -2.743 -35.040 1.00 80.81 183 GLN A O 1
ATOM 1357 N N . ARG A 1 184 ? 25.273 -3.846 -34.816 1.00 83.81 184 ARG A N 1
ATOM 1358 C CA . ARG A 1 184 ? 25.695 -4.845 -33.826 1.00 83.81 184 ARG A CA 1
ATOM 1359 C C . ARG A 1 184 ? 26.249 -4.209 -32.550 1.00 83.81 184 ARG A C 1
ATOM 1361 O O . ARG A 1 184 ? 27.233 -4.695 -31.982 1.00 83.81 184 ARG A O 1
ATOM 1368 N N . ALA A 1 185 ? 25.606 -3.142 -32.090 1.00 84.31 185 ALA A N 1
ATOM 1369 C CA . ALA A 1 185 ? 26.020 -2.373 -30.924 1.00 84.31 185 ALA A CA 1
ATOM 1370 C C . ALA A 1 185 ? 24.811 -1.868 -30.128 1.00 84.31 185 ALA A C 1
ATOM 1372 O O . ALA A 1 185 ? 23.711 -1.735 -30.664 1.00 84.31 185 ALA A O 1
ATOM 1373 N N . LEU A 1 186 ? 25.029 -1.591 -28.841 1.00 85.81 186 LEU A N 1
ATOM 1374 C CA . LEU A 1 186 ? 24.023 -0.932 -28.013 1.00 85.81 186 LEU A CA 1
ATOM 1375 C C . LEU A 1 186 ? 23.894 0.542 -28.410 1.00 85.81 186 LEU A C 1
ATOM 1377 O O . LEU A 1 186 ? 24.870 1.167 -28.834 1.00 85.81 186 LEU A O 1
ATOM 1381 N N . MET A 1 187 ? 22.681 1.068 -28.294 1.00 84.19 187 MET A N 1
ATOM 1382 C CA . MET A 1 187 ? 22.359 2.451 -28.618 1.00 84.19 187 MET A CA 1
ATOM 1383 C C . MET A 1 187 ? 22.508 3.345 -27.385 1.00 84.19 187 MET A C 1
ATOM 1385 O O . MET A 1 187 ? 22.146 2.940 -26.286 1.00 84.19 187 MET A O 1
ATOM 1389 N N . TYR A 1 188 ? 23.005 4.561 -27.594 1.00 83.00 188 TYR A N 1
ATOM 1390 C CA . TYR A 1 188 ? 22.960 5.656 -26.629 1.00 83.00 188 TYR A CA 1
ATOM 1391 C C . TYR A 1 188 ? 21.517 6.101 -26.390 1.00 83.00 188 TYR A C 1
ATOM 1393 O O . TYR A 1 188 ? 20.693 6.076 -27.313 1.00 83.00 188 TYR A O 1
ATOM 1401 N N . ASP A 1 189 ? 21.241 6.570 -25.182 1.00 82.44 189 ASP A N 1
ATOM 1402 C CA . ASP A 1 189 ? 19.983 7.194 -24.791 1.00 82.44 189 ASP A CA 1
ATOM 1403 C C . ASP A 1 189 ? 20.148 8.689 -24.475 1.00 82.44 189 ASP A C 1
ATOM 1405 O O . ASP A 1 189 ? 21.241 9.245 -24.408 1.00 82.44 189 ASP A O 1
ATOM 1409 N N . SER A 1 190 ? 19.022 9.373 -24.308 1.00 75.31 190 SER A N 1
ATOM 1410 C CA . SER A 1 190 ? 18.972 10.804 -24.018 1.00 75.31 190 SER A CA 1
ATOM 1411 C C . SER A 1 190 ? 19.283 11.178 -22.565 1.00 75.31 190 SER A C 1
ATOM 1413 O O . SER A 1 190 ? 19.372 12.374 -22.279 1.00 75.31 190 SER A O 1
ATOM 1415 N N . ALA A 1 191 ? 19.340 10.212 -21.646 1.00 71.88 191 ALA A N 1
ATOM 1416 C CA . ALA A 1 191 ? 19.562 10.455 -20.226 1.00 71.88 191 ALA A CA 1
ATOM 1417 C C . ALA A 1 191 ? 21.047 10.682 -19.928 1.00 71.88 191 ALA A C 1
ATOM 1419 O O . ALA A 1 191 ? 21.366 11.572 -19.131 1.00 71.88 191 ALA A O 1
ATOM 1420 N N . ASP A 1 192 ? 21.956 9.966 -20.600 1.00 72.44 192 ASP A N 1
ATOM 1421 C CA . ASP A 1 192 ? 23.388 10.141 -20.369 1.00 72.44 192 ASP A CA 1
ATOM 1422 C C . ASP A 1 192 ? 24.299 9.876 -21.595 1.00 72.44 192 ASP A C 1
ATOM 1424 O O . ASP A 1 192 ? 23.896 10.009 -22.741 1.00 72.44 192 ASP A O 1
ATOM 1428 N N . SER A 1 193 ? 25.604 9.664 -21.387 1.00 77.38 193 SER A N 1
ATOM 1429 C CA . SER A 1 193 ? 26.567 9.406 -22.481 1.00 77.38 193 SER A CA 1
ATOM 1430 C C . SER A 1 193 ? 27.041 7.953 -22.555 1.00 77.38 193 SER A C 1
ATOM 1432 O O . SER A 1 193 ? 28.017 7.655 -23.250 1.00 77.38 193 SER A O 1
ATOM 1434 N N . SER A 1 194 ? 26.379 7.066 -21.823 1.00 78.50 194 SER A N 1
ATOM 1435 C CA . SER A 1 194 ? 26.548 5.626 -21.843 1.00 78.50 194 SER A CA 1
ATOM 1436 C C . SER A 1 194 ? 25.558 5.007 -22.838 1.00 78.50 194 SER A C 1
ATOM 1438 O O . SER A 1 194 ? 24.617 5.625 -23.316 1.00 78.50 194 SER A O 1
ATOM 1440 N N . ALA A 1 195 ? 25.878 3.794 -23.271 1.00 79.06 195 ALA A N 1
ATOM 1441 C CA . ALA A 1 195 ? 24.998 2.961 -24.089 1.00 79.06 195 ALA A CA 1
ATOM 1442 C C . ALA A 1 195 ? 24.851 1.570 -23.456 1.00 79.06 195 ALA A C 1
ATOM 1444 O O . ALA A 1 195 ? 24.452 0.618 -24.113 1.00 79.06 195 ALA A O 1
ATOM 1445 N N . THR A 1 196 ? 25.325 1.381 -22.220 1.00 81.12 196 THR A N 1
ATOM 1446 C CA . THR A 1 196 ? 25.516 0.041 -21.631 1.00 81.12 196 THR A CA 1
ATOM 1447 C C . THR A 1 196 ? 24.534 -0.294 -20.520 1.00 81.12 196 THR A C 1
ATOM 1449 O O . THR A 1 196 ? 24.256 -1.476 -20.274 1.00 81.12 196 THR A O 1
ATOM 1452 N N . ASP A 1 197 ? 24.027 0.742 -19.879 1.00 80.69 197 ASP A N 1
ATOM 1453 C CA . ASP A 1 197 ? 22.989 0.764 -18.873 1.00 80.69 197 ASP A CA 1
ATOM 1454 C C . ASP A 1 197 ? 21.610 0.503 -19.468 1.00 80.69 197 ASP A C 1
ATOM 1456 O O . ASP A 1 197 ? 21.418 0.362 -20.677 1.00 80.69 197 ASP A O 1
ATOM 1460 N N . TYR A 1 198 ? 20.681 0.260 -18.555 1.00 85.00 198 TYR A N 1
ATOM 1461 C CA . TYR A 1 198 ? 19.276 0.143 -18.862 1.00 85.00 198 TYR A CA 1
ATOM 1462 C C . TYR A 1 198 ? 18.602 1.381 -18.303 1.00 85.00 198 TYR A C 1
ATOM 1464 O O . TYR A 1 198 ? 18.884 1.777 -17.176 1.00 85.00 198 TYR A O 1
ATOM 1472 N N . GLU A 1 199 ? 17.669 1.911 -19.071 1.00 82.50 199 GLU A N 1
ATOM 1473 C CA . GLU A 1 199 ? 16.975 3.143 -18.759 1.00 82.50 199 GLU A CA 1
ATOM 1474 C C . GLU A 1 199 ? 15.539 2.867 -18.351 1.00 82.50 199 GLU A C 1
ATOM 1476 O O . GLU A 1 199 ? 14.891 1.955 -18.880 1.00 82.50 199 GLU A O 1
ATOM 1481 N N . THR A 1 200 ? 15.021 3.688 -17.443 1.00 76.06 200 THR A N 1
ATOM 1482 C CA . THR A 1 200 ? 13.593 3.719 -17.121 1.00 76.06 200 THR A CA 1
ATOM 1483 C C . THR A 1 200 ? 12.783 4.292 -18.291 1.00 76.06 200 THR A C 1
ATOM 1485 O O . THR A 1 200 ? 13.308 4.617 -19.358 1.00 76.06 200 THR A O 1
ATOM 1488 N N . ASP A 1 201 ? 11.470 4.422 -18.124 1.00 68.00 201 ASP A N 1
ATOM 1489 C CA . ASP A 1 201 ? 10.624 5.010 -19.157 1.00 68.00 201 ASP A CA 1
ATOM 1490 C C . ASP A 1 201 ? 10.969 6.486 -19.463 1.00 68.00 201 ASP A C 1
ATOM 1492 O O . ASP A 1 201 ? 11.663 7.181 -18.722 1.00 68.00 201 ASP A O 1
ATOM 1496 N N . GLY A 1 202 ? 10.503 6.968 -20.620 1.00 67.69 202 GLY A N 1
ATOM 1497 C CA . GLY A 1 202 ? 10.642 8.372 -21.024 1.00 67.69 202 GLY A CA 1
ATOM 1498 C C . GLY A 1 202 ? 11.972 8.764 -21.681 1.00 67.69 202 GLY A C 1
ATOM 1499 O O . GLY A 1 202 ? 12.097 9.910 -22.116 1.00 67.69 202 GLY A O 1
ATOM 1500 N N . VAL A 1 203 ? 12.931 7.845 -21.824 1.00 74.06 203 VAL A N 1
ATOM 1501 C CA . VAL A 1 203 ? 14.179 8.097 -22.565 1.00 74.06 203 VAL A CA 1
ATOM 1502 C C . VAL A 1 203 ? 14.025 7.902 -24.076 1.00 74.06 203 VAL A C 1
ATOM 1504 O O . VAL A 1 203 ? 13.201 7.119 -24.553 1.00 74.06 203 VAL A O 1
ATOM 1507 N N . THR A 1 204 ? 14.838 8.615 -24.857 1.00 80.75 204 THR A N 1
ATOM 1508 C CA . THR A 1 204 ? 14.927 8.460 -26.316 1.00 80.75 204 THR A CA 1
ATOM 1509 C C . THR A 1 204 ? 16.256 7.815 -26.695 1.00 80.75 204 THR A C 1
ATOM 1511 O O . THR A 1 204 ? 17.303 8.392 -26.426 1.00 80.75 204 THR A O 1
ATOM 1514 N N . PHE A 1 205 ? 16.224 6.667 -27.376 1.00 81.56 205 PHE A N 1
ATOM 1515 C CA . PHE A 1 205 ? 17.424 6.015 -27.917 1.00 81.56 205 PHE A CA 1
ATOM 1516 C C . PHE A 1 205 ? 17.800 6.620 -29.273 1.00 81.56 205 PHE A C 1
ATOM 1518 O O . PHE A 1 205 ? 16.962 6.681 -30.174 1.00 81.56 205 PHE A O 1
ATOM 1525 N N . THR A 1 206 ? 19.039 7.090 -29.431 1.00 74.12 206 THR A N 1
ATOM 1526 C CA . THR A 1 206 ? 19.431 7.939 -30.569 1.00 74.12 206 THR A CA 1
ATOM 1527 C C . THR A 1 206 ? 20.381 7.260 -31.561 1.00 74.12 206 THR A C 1
ATOM 1529 O O . THR A 1 206 ? 20.099 7.320 -32.752 1.00 74.12 206 THR A O 1
ATOM 1532 N N . SER A 1 207 ? 21.459 6.568 -31.173 1.00 67.81 207 SER A N 1
ATOM 1533 C CA . SER A 1 207 ? 22.365 5.904 -32.148 1.00 67.81 207 SER A CA 1
ATOM 1534 C C . SER A 1 207 ? 23.415 5.017 -31.485 1.00 67.81 207 SER A C 1
ATOM 1536 O O . SER A 1 207 ? 23.558 5.040 -30.276 1.00 67.81 207 SER A O 1
ATOM 1538 N N . THR A 1 208 ? 24.173 4.238 -32.263 1.00 62.75 208 THR A N 1
ATOM 1539 C CA . THR A 1 208 ? 25.326 3.432 -31.811 1.00 62.75 208 THR A CA 1
ATOM 1540 C C . THR A 1 208 ? 26.687 4.128 -31.944 1.00 62.75 208 THR A C 1
ATOM 1542 O O . THR A 1 208 ? 27.696 3.612 -31.470 1.00 62.75 208 THR A O 1
ATOM 1545 N N . THR A 1 209 ? 26.757 5.289 -32.609 1.00 62.22 209 THR A N 1
ATOM 1546 C CA . THR A 1 209 ? 28.033 5.970 -32.935 1.00 62.22 209 THR A CA 1
ATOM 1547 C C . THR A 1 209 ? 28.268 7.270 -32.163 1.00 62.22 209 THR A C 1
ATOM 1549 O O . THR A 1 209 ? 29.418 7.695 -32.054 1.00 62.22 209 THR A O 1
ATOM 1552 N N . ASN A 1 210 ? 27.216 7.891 -31.613 1.00 56.12 210 ASN A N 1
ATOM 1553 C CA . ASN A 1 210 ? 27.264 8.959 -30.604 1.00 56.12 210 ASN A CA 1
ATOM 1554 C C . ASN A 1 210 ? 25.854 9.240 -30.032 1.00 56.12 210 ASN A C 1
ATOM 1556 O O . ASN A 1 210 ? 24.861 8.904 -30.673 1.00 56.12 210 ASN A O 1
ATOM 1560 N N . ASN A 1 211 ? 25.761 9.932 -28.888 1.00 55.53 211 ASN A N 1
ATOM 1561 C CA . ASN A 1 211 ? 24.489 10.417 -28.320 1.00 55.53 211 ASN A CA 1
ATOM 1562 C C . ASN A 1 211 ? 23.971 11.731 -28.969 1.00 55.53 211 ASN A C 1
ATOM 1564 O O . ASN A 1 211 ? 23.320 12.558 -28.340 1.00 55.53 211 ASN A O 1
ATOM 1568 N N . ALA A 1 212 ? 24.338 12.024 -30.217 1.00 51.47 212 ALA A N 1
ATOM 1569 C CA . ALA A 1 212 ? 23.992 13.303 -30.854 1.00 51.47 212 ALA A CA 1
ATOM 1570 C C . ALA A 1 212 ? 23.235 13.150 -32.174 1.00 51.47 212 ALA A C 1
ATOM 1572 O O . ALA A 1 212 ? 22.725 14.138 -32.702 1.00 51.47 212 ALA A O 1
ATOM 1573 N N . THR A 1 213 ? 23.155 11.938 -32.725 1.00 55.44 213 THR A N 1
ATOM 1574 C CA . THR A 1 213 ? 22.635 11.724 -34.077 1.00 55.44 213 THR A CA 1
ATOM 1575 C C . THR A 1 213 ? 21.578 10.638 -34.032 1.00 55.44 213 THR A C 1
ATOM 1577 O O . THR A 1 213 ? 21.935 9.478 -33.933 1.00 55.44 213 THR A O 1
ATOM 1580 N N . ALA A 1 214 ? 20.295 10.997 -34.091 1.00 54.31 214 ALA A N 1
ATOM 1581 C CA . ALA A 1 214 ? 19.222 10.012 -34.203 1.00 54.31 214 ALA A CA 1
ATOM 1582 C C . ALA A 1 214 ? 19.333 9.241 -35.535 1.00 54.31 214 ALA A C 1
ATOM 1584 O O . ALA A 1 214 ? 19.481 9.866 -36.590 1.00 54.31 214 ALA A O 1
ATOM 1585 N N . SER A 1 215 ? 19.262 7.910 -35.507 1.00 57.12 215 SER A N 1
ATOM 1586 C CA . SER A 1 215 ? 19.117 7.095 -36.720 1.00 57.12 215 SER A CA 1
ATOM 1587 C C . SER A 1 215 ? 17.704 7.274 -37.298 1.00 57.12 215 SER A C 1
ATOM 1589 O O . SER A 1 215 ? 16.719 7.079 -36.594 1.00 57.12 215 SER A O 1
ATOM 1591 N N . ASP A 1 216 ? 17.585 7.650 -38.573 1.00 55.62 216 ASP A N 1
ATOM 159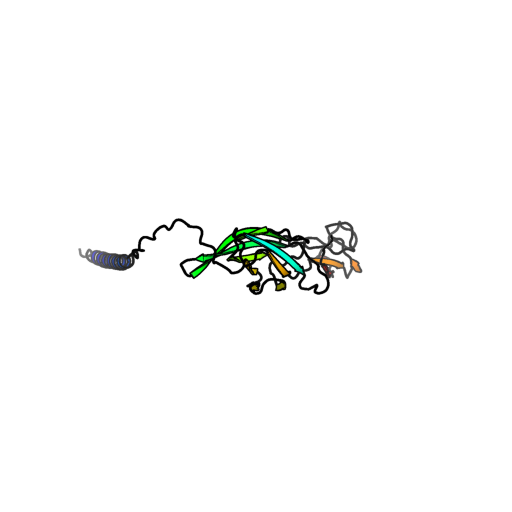2 C CA . ASP A 1 216 ? 16.294 7.793 -39.266 1.00 55.62 216 ASP A CA 1
ATOM 1593 C C . ASP A 1 216 ? 15.716 6.404 -39.625 1.00 55.62 216 ASP A C 1
ATOM 1595 O O . ASP A 1 216 ? 16.435 5.554 -40.158 1.00 55.62 216 ASP A O 1
ATOM 1599 N N . GLU A 1 217 ? 14.418 6.174 -39.372 1.00 57.03 217 GLU A N 1
ATOM 1600 C CA . GLU A 1 217 ? 13.691 4.931 -39.707 1.00 57.03 217 GLU A CA 1
ATOM 1601 C C . GLU A 1 217 ? 13.823 4.537 -41.188 1.00 57.03 217 GLU A C 1
ATOM 1603 O O . GLU A 1 217 ? 13.763 3.357 -41.545 1.00 57.03 217 GLU A O 1
ATOM 1608 N N . THR A 1 218 ? 14.054 5.515 -42.065 1.00 56.53 218 THR A N 1
ATOM 1609 C CA . THR A 1 218 ? 14.239 5.305 -43.507 1.00 56.53 218 THR A CA 1
ATOM 1610 C C . THR A 1 218 ? 15.518 4.550 -43.879 1.00 56.53 218 THR A C 1
ATOM 1612 O O . THR A 1 218 ? 15.624 4.072 -45.011 1.00 56.53 218 THR A O 1
ATOM 1615 N N . LEU A 1 219 ? 16.466 4.383 -42.950 1.00 59.84 219 LEU A N 1
ATOM 1616 C CA . LEU A 1 219 ? 17.682 3.586 -43.154 1.00 59.84 219 LEU A CA 1
ATOM 1617 C C . LEU A 1 219 ? 17.466 2.079 -42.939 1.00 59.84 219 LEU A C 1
ATOM 1619 O O . LEU A 1 219 ? 18.383 1.298 -43.193 1.00 59.84 219 LEU A O 1
ATOM 1623 N N . GLY A 1 220 ? 16.256 1.673 -42.535 1.00 61.84 220 GLY A N 1
ATOM 1624 C CA . GLY A 1 220 ? 15.952 0.312 -42.117 1.00 61.84 220 GLY A CA 1
ATOM 1625 C C . GLY A 1 220 ? 16.538 0.076 -40.735 1.00 61.84 220 GLY A C 1
ATOM 1626 O O . GLY A 1 220 ? 17.713 -0.236 -40.614 1.00 61.84 220 GLY A O 1
ATOM 1627 N N . LEU A 1 221 ? 15.734 0.268 -39.695 1.00 69.69 221 LEU A N 1
ATOM 1628 C CA . LEU A 1 221 ? 16.129 -0.034 -38.322 1.00 69.69 221 LEU A CA 1
ATOM 1629 C C . LEU A 1 221 ? 15.793 -1.495 -38.008 1.00 69.69 221 LEU A C 1
ATOM 1631 O O . LEU A 1 221 ? 14.693 -1.959 -38.307 1.00 69.69 221 LEU A O 1
ATOM 1635 N N . ASP A 1 222 ? 16.731 -2.204 -37.385 1.00 80.00 222 ASP A N 1
ATOM 1636 C CA . ASP A 1 222 ? 16.502 -3.504 -36.752 1.00 80.00 222 ASP A CA 1
ATOM 1637 C C . ASP A 1 222 ? 16.968 -3.381 -35.301 1.00 80.00 222 ASP A C 1
ATOM 1639 O O . ASP A 1 222 ? 18.167 -3.395 -35.023 1.00 80.00 222 ASP A O 1
ATOM 1643 N N . ILE A 1 223 ? 16.017 -3.139 -34.399 1.00 82.81 223 ILE A N 1
ATOM 1644 C CA . ILE A 1 223 ? 16.281 -2.824 -32.994 1.00 82.81 223 ILE A CA 1
ATOM 1645 C C . ILE A 1 223 ? 15.698 -3.930 -32.120 1.00 82.81 223 ILE A C 1
ATOM 1647 O O . ILE A 1 223 ? 14.504 -4.226 -32.179 1.00 82.81 223 ILE A O 1
ATOM 1651 N N . GLU A 1 224 ? 16.538 -4.494 -31.259 1.00 86.19 224 GLU A N 1
ATOM 1652 C CA . GLU A 1 224 ? 16.134 -5.373 -30.170 1.00 86.19 224 GLU A CA 1
ATOM 1653 C C . GLU A 1 224 ? 16.088 -4.576 -28.864 1.00 86.19 224 GLU A C 1
ATOM 1655 O O . GLU A 1 224 ? 17.097 -4.028 -28.417 1.00 86.19 224 GLU A O 1
ATOM 1660 N N . PHE A 1 225 ? 14.921 -4.541 -28.223 1.00 85.50 225 PHE A N 1
ATOM 1661 C CA . PHE A 1 225 ? 14.812 -4.051 -26.854 1.00 85.50 225 PHE A CA 1
ATOM 1662 C C . PHE A 1 225 ? 15.120 -5.180 -25.879 1.00 85.50 225 PHE A C 1
ATOM 1664 O O . PHE A 1 225 ? 14.418 -6.191 -25.824 1.00 85.50 225 PHE A O 1
ATOM 1671 N N . GLN A 1 226 ? 16.159 -4.976 -25.081 1.00 88.56 226 GLN A N 1
ATOM 1672 C CA . GLN A 1 226 ? 16.498 -5.833 -23.958 1.00 88.56 226 GLN A CA 1
ATOM 1673 C C . GLN A 1 226 ? 15.974 -5.154 -22.706 1.00 88.56 226 GLN A C 1
ATOM 1675 O O . GLN A 1 226 ? 16.506 -4.129 -22.291 1.00 88.56 226 GLN A O 1
ATOM 1680 N N . CYS A 1 227 ? 14.916 -5.709 -22.125 1.00 83.00 227 CYS A N 1
ATOM 1681 C CA . CYS A 1 227 ? 14.302 -5.172 -20.919 1.00 83.00 227 CYS A CA 1
ATOM 1682 C C . CYS A 1 227 ? 14.504 -6.125 -19.746 1.00 83.00 227 CYS A C 1
ATOM 1684 O O . CYS A 1 227 ? 14.441 -7.347 -19.901 1.00 83.00 227 CYS A O 1
ATOM 1686 N N . LYS A 1 228 ? 14.709 -5.556 -18.562 1.00 75.81 228 LYS A N 1
ATOM 1687 C CA . LYS A 1 228 ? 14.713 -6.268 -17.288 1.00 75.81 228 LYS A CA 1
ATOM 1688 C C . LYS A 1 228 ? 13.738 -5.585 -16.335 1.00 75.81 228 LYS A C 1
ATOM 1690 O O . LYS A 1 228 ? 13.569 -4.372 -16.341 1.00 75.81 228 LYS A O 1
ATOM 1695 N N . ALA A 1 229 ? 13.106 -6.398 -15.509 1.00 66.12 229 ALA A N 1
ATOM 1696 C CA . ALA A 1 229 ? 12.407 -5.931 -14.329 1.00 66.12 229 ALA A CA 1
ATOM 1697 C C . ALA A 1 229 ? 13.455 -5.619 -13.252 1.00 66.12 229 ALA A C 1
ATOM 1699 O O . ALA A 1 229 ? 14.243 -6.500 -12.900 1.00 66.12 229 ALA A O 1
ATOM 1700 N N . VAL A 1 230 ? 13.477 -4.387 -12.752 1.00 66.50 230 VAL A N 1
ATOM 1701 C CA . VAL A 1 230 ? 14.307 -3.969 -11.622 1.00 66.50 230 VAL A CA 1
ATOM 1702 C C . VAL A 1 230 ? 13.410 -3.593 -10.453 1.00 66.50 230 VAL A C 1
ATOM 1704 O O . VAL A 1 230 ? 12.525 -2.753 -10.568 1.00 66.50 230 VAL A O 1
ATOM 1707 N N . GLN A 1 231 ? 13.639 -4.249 -9.321 1.00 60.38 231 GLN A N 1
ATOM 1708 C CA . GLN A 1 231 ? 13.205 -3.765 -8.016 1.00 60.38 231 GLN A CA 1
ATOM 1709 C C . GLN A 1 231 ? 14.368 -2.946 -7.459 1.00 60.38 231 GLN A C 1
ATOM 1711 O O . GLN A 1 231 ? 15.407 -3.501 -7.101 1.00 60.38 231 GLN A O 1
ATOM 1716 N N . THR A 1 232 ? 14.248 -1.622 -7.495 1.00 53.19 232 THR A N 1
ATOM 1717 C CA . THR A 1 232 ? 15.224 -0.706 -6.892 1.00 53.19 232 THR A CA 1
ATOM 1718 C C . THR A 1 232 ? 14.728 -0.281 -5.521 1.00 53.19 232 THR A C 1
ATOM 1720 O O . THR A 1 232 ? 14.147 0.787 -5.383 1.00 53.19 232 THR A O 1
ATOM 1723 N N . ASP A 1 233 ? 15.042 -1.083 -4.507 1.00 48.62 233 ASP A N 1
ATOM 1724 C CA . ASP A 1 233 ? 15.095 -0.622 -3.118 1.00 48.62 233 ASP A CA 1
ATOM 1725 C C . ASP A 1 233 ? 16.565 -0.347 -2.769 1.00 48.62 233 ASP A C 1
ATOM 1727 O O . ASP A 1 233 ? 17.224 -1.057 -2.003 1.00 48.62 233 ASP A O 1
ATOM 1731 N N . THR A 1 234 ? 17.150 0.665 -3.412 1.00 35.31 234 THR A N 1
ATOM 1732 C CA . THR A 1 234 ? 18.436 1.199 -2.948 1.00 35.31 234 THR A CA 1
ATOM 1733 C C . THR A 1 234 ? 18.195 2.059 -1.713 1.00 35.31 234 THR A C 1
ATOM 1735 O O . THR A 1 234 ? 17.745 3.196 -1.839 1.00 35.31 234 THR A O 1
ATOM 1738 N N . ASN A 1 235 ? 18.495 1.466 -0.550 1.00 33.75 235 ASN A N 1
ATOM 1739 C CA . ASN A 1 235 ? 18.697 2.121 0.752 1.00 33.75 235 ASN A CA 1
ATOM 1740 C C . ASN A 1 235 ? 19.484 3.437 0.664 1.00 33.75 235 ASN A C 1
ATOM 1742 O O . ASN A 1 235 ? 20.511 3.453 -0.058 1.00 33.75 235 ASN A O 1
#

Secondary structure (DSSP, 8-state):
----SSHHHHHHHHHHHHHHHHHHHTTS----------------PPPP--TT--TT-EEEEEEEEEETT-TTS--B---EEEEEEEEE-TTS-EEEEEEEEEE--SSPPPEEEETT-EEEEEEE-S-TTTTB-SS--EEEE--TT-EEETTEEEEE--SSEEEEEEEEPBPPEEEEEEEETTTTEEPEESS-S-SSS-B-TT--EEESS-TT-P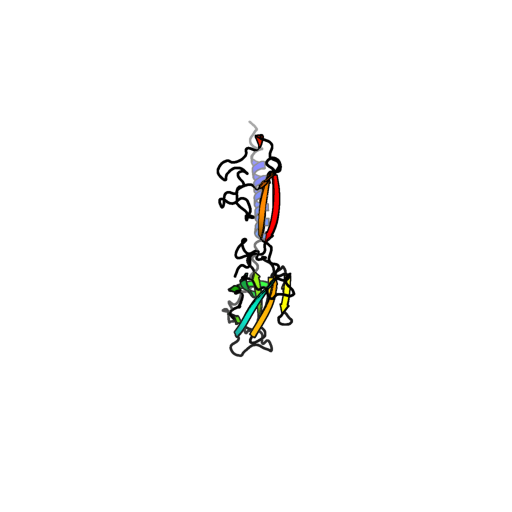PPGGG---EEEEEEEE-----

Solvent-accessible surface area (backbone atoms only — not comparable to full-atom values): 13783 Å² total; per-residue (Å²): 143,87,88,87,71,74,70,67,60,57,57,55,57,54,52,54,53,55,53,54,55,53,59,62,59,65,70,72,71,67,74,78,82,69,72,82,74,76,80,72,68,88,65,77,72,76,59,56,89,45,96,45,44,40,94,89,37,49,16,37,38,32,56,43,48,31,36,57,82,42,88,88,50,95,49,50,54,71,43,33,26,43,35,25,38,57,41,81,42,98,87,77,45,80,47,75,46,81,72,48,74,47,67,29,43,81,70,48,70,73,43,81,44,65,25,44,39,42,37,36,40,39,48,41,54,80,43,86,81,68,15,49,45,57,37,48,76,45,73,76,44,58,63,95,69,52,42,72,56,100,29,24,43,33,35,61,38,43,39,52,64,46,63,35,31,34,18,26,52,64,46,52,37,61,25,37,32,46,31,32,66,82,80,68,38,44,27,13,32,69,85,57,92,55,43,82,67,62,41,58,83,94,64,50,77,27,22,70,88,46,72,83,51,69,70,60,72,89,77,66,76,49,73,47,78,52,68,46,75,41,80,74,83,79,126

pLDDT: mean 73.22, std 16.43, range [33.75, 95.5]

Foldseek 3Di:
DDDDDPPVVVVVVVVVVVVVVVVVVVVPPPPPPPPPPPPPPPPPPDQPPQPAADPVQKAWEWEWEAAQVCPPDRDTAWWKWWKWWWDQDPVRDTDTHTDDIFIDDNHGDIDMDGANTKMKIFTDPPDPQQQFDRFFDFWPDWDPQWDGDPRITIDGRRHNYTYTYTHTHRFFFKFKWKAWPVVRATFDWPPDFDRPDTHGPDIDTAGRPGPPHRDDCVVPTDMDIDIDGDNDPDD

Sequence (235 aa):
MATKLSGLMWFIGIGLLAIGMLAVWGIFIKEPSVPAQVIVQPGGGEAPSVLGCPTDGDTSLKIDVKNSFNESGSEGFDVTGYLYKKVSNEAGGTSFEYVQSITDTTSPTAITIDCGYNYVFKPVSSSGASGDSSHFTSVLSGDSDVKIVDGWLEFTADSSNENIIVGMPQHATLECRAYDNIQRALMYDSADSSATDYETDGVTFTSTTNNATASDETLGLDIEFQCKAVQTDTN

Radius of gyration: 32.82 Å; Cα contacts (8 Å, |Δi|>4): 450; chains: 1; bounding box: 97×50×78 Å

Mean predicted aligned error: 17.15 Å

Nearest PDB structures (foldseek):
  1zle-assembly3_C  TM=6.246E-01  e=3.617E+00  Pyrenophora tritici-repentis
  1zld-assembly1_A  TM=6.281E-01  e=4.024E+00  Pyrenophora tritici-repentis
  1zle-assembly2_B  TM=6.244E-01  e=4.024E+00  Pyrenophora tritici-repentis
  3pvm-assembly2_C  TM=2.532E-01  e=1.385E+00  Homo sapiens
  1m7u-assembly1_A  TM=1.803E-01  e=3.617E+00  Saccharomyces cerevisiae